Protein AF-A0A381ZY48-F1 (afdb_monomer_lite)

Structure (mmCIF, N/CA/C/O backbone):
data_AF-A0A381ZY48-F1
#
_entry.id   AF-A0A381ZY48-F1
#
loop_
_atom_site.group_PDB
_atom_site.id
_atom_site.type_symbol
_atom_site.label_atom_id
_atom_site.label_alt_id
_atom_site.label_comp_id
_atom_site.label_asym_id
_atom_site.label_entity_id
_atom_site.label_seq_id
_atom_site.pdbx_PDB_ins_code
_atom_site.Cartn_x
_atom_site.Cartn_y
_atom_site.Cartn_z
_atom_site.occupancy
_atom_site.B_iso_or_equiv
_atom_site.auth_seq_id
_atom_site.auth_comp_id
_atom_site.auth_asym_id
_atom_site.auth_atom_id
_atom_site.pdbx_PDB_model_num
ATOM 1 N N . MET A 1 1 ? -6.978 -16.193 -3.793 1.00 49.41 1 MET A N 1
ATOM 2 C CA . MET A 1 1 ? -6.997 -16.446 -2.331 1.00 49.41 1 MET A CA 1
ATOM 3 C C . MET A 1 1 ? -7.251 -17.927 -2.097 1.00 49.41 1 MET A C 1
ATOM 5 O O . MET A 1 1 ? -8.204 -18.441 -2.664 1.00 49.41 1 MET A O 1
ATOM 9 N N . LYS A 1 2 ? -6.428 -18.629 -1.304 1.00 43.72 2 LYS A N 1
ATOM 10 C CA . LYS A 1 2 ? -6.793 -19.984 -0.844 1.00 43.72 2 LYS A CA 1
ATOM 11 C C . LYS A 1 2 ? -7.936 -19.847 0.170 1.00 43.72 2 LYS A C 1
ATOM 13 O O . LYS A 1 2 ? -7.845 -18.979 1.036 1.00 43.72 2 LYS A O 1
ATOM 18 N N . LYS A 1 3 ? -8.985 -20.673 0.069 1.00 58.19 3 LYS A N 1
ATOM 19 C CA . LYS A 1 3 ? -10.202 -20.600 0.913 1.00 58.19 3 LYS A CA 1
ATOM 20 C C . LYS A 1 3 ? -9.891 -20.500 2.417 1.00 58.19 3 LYS A C 1
ATOM 22 O O . LYS A 1 3 ? -10.534 -19.736 3.127 1.00 58.19 3 LYS A O 1
ATOM 27 N N . ASN A 1 4 ? -8.829 -21.169 2.860 1.00 70.62 4 ASN A N 1
ATOM 28 C CA . ASN A 1 4 ? -8.399 -21.209 4.260 1.00 70.62 4 ASN A CA 1
ATOM 29 C C . ASN A 1 4 ? -8.044 -19.824 4.836 1.00 70.62 4 ASN A C 1
ATOM 31 O O . ASN A 1 4 ? -8.240 -19.595 6.022 1.00 70.62 4 ASN A O 1
ATOM 35 N N . HIS A 1 5 ? -7.568 -18.878 4.016 1.00 69.38 5 HIS A N 1
ATOM 36 C CA . HIS A 1 5 ? -7.214 -17.538 4.501 1.00 69.38 5 HIS A CA 1
ATOM 37 C C . HIS A 1 5 ? -8.420 -16.635 4.759 1.00 69.38 5 HIS A C 1
ATOM 39 O O . HIS A 1 5 ? -8.303 -15.705 5.552 1.00 69.38 5 HIS A O 1
ATOM 45 N N . ILE A 1 6 ? -9.541 -16.870 4.071 1.00 75.00 6 ILE A N 1
ATOM 46 C CA . ILE A 1 6 ? -10.778 -16.115 4.305 1.00 75.00 6 ILE A CA 1
ATOM 47 C C . ILE A 1 6 ? -11.440 -16.641 5.574 1.00 75.00 6 ILE A C 1
ATOM 49 O O . ILE A 1 6 ? -11.794 -15.847 6.432 1.00 75.00 6 ILE A O 1
ATOM 53 N N . ALA A 1 7 ? -11.517 -17.968 5.728 1.00 74.12 7 ALA A N 1
ATOM 54 C CA . ALA A 1 7 ? -12.044 -18.593 6.940 1.00 74.12 7 ALA A CA 1
ATOM 55 C C . ALA A 1 7 ? -11.292 -18.125 8.197 1.00 74.12 7 ALA A C 1
ATOM 57 O O . ALA A 1 7 ? -11.928 -17.685 9.144 1.00 74.12 7 ALA A O 1
ATOM 58 N N . ALA A 1 8 ? -9.954 -18.115 8.161 1.00 78.69 8 ALA A N 1
ATOM 59 C CA . ALA A 1 8 ? -9.148 -17.588 9.263 1.00 78.69 8 ALA A CA 1
ATOM 60 C C . ALA A 1 8 ? -9.399 -16.092 9.519 1.00 78.69 8 ALA A C 1
ATOM 62 O O . ALA A 1 8 ? -9.509 -15.671 10.658 1.00 78.69 8 ALA A O 1
ATOM 63 N N . ALA A 1 9 ? -9.535 -15.277 8.467 1.00 79.94 9 ALA A N 1
ATOM 64 C CA . ALA A 1 9 ? -9.786 -13.848 8.640 1.00 79.94 9 ALA A CA 1
ATOM 65 C C . ALA A 1 9 ? -11.169 -13.550 9.246 1.00 79.94 9 ALA A C 1
ATOM 67 O O . ALA A 1 9 ? -11.306 -12.557 9.954 1.00 79.94 9 ALA A O 1
ATOM 68 N N . ILE A 1 10 ? -12.169 -14.388 8.957 1.00 80.31 10 ILE A N 1
ATOM 69 C CA . ILE A 1 10 ? -13.498 -14.322 9.575 1.00 80.31 10 ILE A CA 1
ATOM 70 C C . ILE A 1 10 ? -13.416 -14.736 11.048 1.00 80.31 10 ILE A C 1
ATOM 72 O O . ILE A 1 10 ? -13.978 -14.047 11.889 1.00 80.31 10 ILE A O 1
ATOM 76 N N . ASP A 1 11 ? -12.694 -15.817 11.355 1.00 81.31 11 ASP A N 1
ATOM 77 C CA . ASP A 1 11 ? -12.484 -16.296 12.730 1.00 81.31 11 ASP A CA 1
ATOM 78 C C . ASP A 1 11 ? -11.760 -15.249 13.598 1.00 81.31 11 ASP A C 1
ATOM 80 O O . ASP A 1 11 ? -12.147 -14.988 14.733 1.00 81.31 11 ASP A O 1
ATOM 84 N N . ASP A 1 12 ? -10.772 -14.565 13.014 1.00 83.25 12 ASP A N 1
ATOM 85 C CA . ASP A 1 12 ? -10.000 -13.499 13.661 1.00 83.25 12 ASP A CA 1
ATOM 86 C C . ASP A 1 12 ? -10.724 -12.131 13.706 1.00 83.25 12 ASP A C 1
ATOM 88 O O . ASP A 1 12 ? -10.128 -11.145 14.144 1.00 83.25 12 ASP A O 1
ATOM 92 N N . ASP A 1 13 ? -11.963 -12.031 13.207 1.00 84.69 13 ASP A N 1
ATOM 93 C CA . ASP A 1 13 ? -12.732 -10.777 13.063 1.00 84.69 13 ASP A CA 1
ATOM 94 C C . ASP A 1 13 ? -11.970 -9.666 12.300 1.00 84.69 13 ASP A C 1
ATOM 96 O O . ASP A 1 13 ? -12.068 -8.465 12.557 1.00 84.69 13 ASP A O 1
ATOM 100 N N . THR A 1 14 ? -11.156 -10.078 11.323 1.00 89.69 14 THR A N 1
ATOM 101 C CA . THR A 1 14 ? -10.366 -9.185 10.452 1.00 89.69 14 THR A CA 1
ATOM 102 C C . THR A 1 14 ? -10.968 -9.025 9.059 1.00 89.69 14 THR A C 1
ATOM 104 O O . THR A 1 14 ? -10.402 -8.335 8.205 1.00 89.69 14 THR A O 1
ATOM 107 N N . TYR A 1 15 ? -12.105 -9.670 8.798 1.00 91.31 15 TYR A N 1
ATOM 108 C CA . TYR A 1 15 ? -12.805 -9.640 7.520 1.00 91.31 15 TYR A CA 1
ATOM 109 C C . TYR A 1 15 ? -14.152 -8.929 7.658 1.00 91.31 15 TYR A C 1
ATOM 111 O O . TYR A 1 15 ? -15.123 -9.484 8.161 1.00 91.31 15 TYR A O 1
ATOM 119 N N . LEU A 1 16 ? -14.212 -7.695 7.167 1.00 90.50 16 LEU A N 1
ATOM 120 C CA . LEU A 1 16 ? -15.425 -6.887 7.113 1.00 90.50 16 LEU A CA 1
ATOM 121 C C . LEU A 1 16 ? -16.042 -7.021 5.723 1.00 90.50 16 LEU A C 1
ATOM 123 O O . LEU A 1 16 ? -15.336 -6.916 4.723 1.00 90.50 16 LEU A O 1
ATOM 127 N N . CYS A 1 17 ? -17.352 -7.217 5.632 1.00 90.81 17 CYS A N 1
ATOM 128 C CA . CYS A 1 17 ? -18.037 -7.271 4.344 1.00 90.81 17 CYS A CA 1
ATOM 129 C C . CYS A 1 17 ? -19.422 -6.632 4.402 1.00 90.81 17 CYS A C 1
ATOM 131 O O . CYS A 1 17 ? -20.017 -6.486 5.469 1.00 90.81 17 CYS A O 1
ATOM 133 N N . GLY A 1 18 ? -19.913 -6.249 3.230 1.00 89.75 18 GLY A N 1
ATOM 134 C CA . GLY A 1 18 ? -21.266 -5.763 3.011 1.00 89.75 18 GLY A CA 1
ATOM 135 C C . GLY A 1 18 ? -21.740 -6.140 1.612 1.00 89.75 18 GLY A C 1
ATOM 136 O O . GLY A 1 18 ? -21.172 -7.023 0.966 1.00 89.75 18 GLY A O 1
ATOM 137 N N . HIS A 1 19 ? -22.799 -5.491 1.134 1.00 89.44 19 HIS A N 1
ATOM 138 C CA . HIS A 1 19 ? -23.317 -5.758 -0.205 1.00 89.44 19 HIS A CA 1
ATOM 139 C C . HIS A 1 19 ? -22.280 -5.374 -1.272 1.00 89.44 19 HIS A C 1
ATOM 141 O O . HIS A 1 19 ? -21.954 -4.202 -1.418 1.00 89.44 19 HIS A O 1
ATOM 147 N N . GLU A 1 20 ? -21.759 -6.374 -1.987 1.00 91.50 20 GLU A N 1
ATOM 148 C CA . GLU A 1 20 ? -20.783 -6.224 -3.079 1.00 91.50 20 GLU A CA 1
ATOM 149 C C . GLU A 1 20 ? -19.433 -5.588 -2.704 1.00 91.50 20 GLU A C 1
ATOM 151 O O . GLU A 1 20 ? -18.705 -5.098 -3.572 1.00 91.50 20 GLU A O 1
ATOM 156 N N . TRP A 1 21 ? -19.049 -5.637 -1.426 1.00 93.94 21 TRP A N 1
ATOM 157 C CA . TRP A 1 21 ? -17.721 -5.212 -0.992 1.00 93.94 21 TRP A CA 1
ATOM 158 C C . TRP A 1 21 ? -17.201 -6.020 0.199 1.00 93.94 21 TRP A C 1
ATOM 160 O O . TRP A 1 21 ? -17.959 -6.551 1.014 1.00 93.94 21 TRP A O 1
ATOM 170 N N . ALA A 1 22 ? -15.878 -6.093 0.308 1.00 94.00 22 ALA A N 1
ATOM 171 C CA . ALA A 1 22 ? -15.170 -6.688 1.426 1.00 94.00 22 ALA A CA 1
ATOM 172 C C . ALA A 1 22 ? -13.834 -5.984 1.689 1.00 94.00 22 ALA A C 1
ATOM 174 O O . ALA A 1 22 ? -13.149 -5.524 0.774 1.00 94.00 22 ALA A O 1
ATOM 175 N N . ILE A 1 23 ? -13.447 -5.934 2.958 1.00 94.81 23 ILE A N 1
ATOM 176 C CA . ILE A 1 23 ? -12.206 -5.348 3.447 1.00 94.81 23 ILE A CA 1
ATOM 177 C C . ILE A 1 23 ? -11.571 -6.337 4.418 1.00 94.81 23 ILE A C 1
ATOM 179 O O . ILE A 1 23 ? -12.183 -6.737 5.407 1.00 94.81 23 ILE A O 1
ATOM 183 N N . LYS A 1 24 ? -10.308 -6.685 4.173 1.00 94.88 24 LYS A N 1
ATOM 184 C CA . LYS A 1 24 ? -9.474 -7.346 5.174 1.00 94.88 24 LYS A CA 1
ATOM 185 C C . LYS A 1 24 ? -8.651 -6.289 5.897 1.00 94.88 24 LYS A C 1
ATOM 187 O O . LYS A 1 24 ? -7.810 -5.638 5.278 1.00 94.88 24 LYS A O 1
ATOM 192 N N . SER A 1 25 ? -8.879 -6.127 7.194 1.00 95.06 25 SER A N 1
ATOM 193 C CA . SER A 1 25 ? -8.140 -5.169 8.014 1.00 95.06 25 SER A CA 1
ATOM 194 C C . SER A 1 25 ? -7.941 -5.666 9.437 1.00 95.06 25 SER A C 1
ATOM 196 O O . SER A 1 25 ? -8.724 -6.470 9.932 1.00 95.06 25 SER A O 1
ATOM 198 N N . ARG A 1 26 ? -6.908 -5.168 10.111 1.00 94.38 26 ARG A N 1
ATOM 199 C CA . ARG A 1 26 ? -6.616 -5.492 11.512 1.00 94.38 26 ARG A CA 1
ATOM 200 C C . ARG A 1 26 ? -6.036 -4.289 12.240 1.00 94.38 26 ARG A C 1
ATOM 202 O O . ARG A 1 26 ? -5.342 -3.485 11.627 1.00 94.38 26 ARG A O 1
ATOM 209 N N . ILE A 1 27 ? -6.254 -4.217 13.548 1.00 94.44 27 ILE A N 1
ATOM 210 C CA . ILE A 1 27 ? -5.511 -3.309 14.430 1.00 94.44 27 ILE A CA 1
ATOM 211 C C . ILE A 1 27 ? -4.242 -4.029 14.881 1.00 94.44 27 ILE A C 1
ATOM 213 O O . ILE A 1 27 ? -4.304 -5.156 15.387 1.00 94.44 27 ILE A O 1
ATOM 217 N N . LEU A 1 28 ? -3.077 -3.412 14.684 1.00 92.81 28 LEU A N 1
ATOM 218 C CA . LEU A 1 28 ? -1.820 -4.032 15.081 1.00 92.81 28 LEU A CA 1
ATOM 219 C C . LEU A 1 28 ? -1.627 -3.994 16.596 1.00 92.81 28 LEU A C 1
ATOM 221 O O . LEU A 1 28 ? -1.694 -2.954 17.249 1.00 92.81 28 LEU A O 1
ATOM 225 N N . LYS A 1 29 ? -1.306 -5.165 17.150 1.00 91.38 29 LYS A N 1
ATOM 226 C CA . LYS A 1 29 ? -0.964 -5.339 18.569 1.00 91.38 29 LYS A CA 1
ATOM 227 C C . LYS A 1 29 ? 0.517 -5.074 18.855 1.00 91.38 29 LYS A C 1
ATOM 229 O O . LYS A 1 29 ? 0.887 -4.904 20.016 1.00 91.38 29 LYS A O 1
ATOM 234 N N . VAL A 1 30 ? 1.347 -5.050 17.811 1.00 92.12 30 VAL A N 1
ATOM 235 C CA . VAL A 1 30 ? 2.806 -4.915 17.881 1.00 92.12 30 VAL A CA 1
ATOM 236 C C . VAL A 1 30 ? 3.316 -3.967 16.799 1.00 92.12 30 VAL A C 1
ATOM 238 O O . VAL A 1 30 ? 2.773 -3.921 15.694 1.00 92.12 30 VAL A O 1
ATOM 241 N N . LYS A 1 31 ? 4.387 -3.243 17.124 1.00 93.25 31 LYS A N 1
ATOM 242 C CA . LYS A 1 31 ? 5.097 -2.364 16.195 1.00 93.25 31 LYS A CA 1
ATOM 243 C C . LYS A 1 31 ? 5.716 -3.177 15.055 1.00 93.25 31 LYS A C 1
ATOM 245 O O . LYS A 1 31 ? 6.350 -4.198 15.313 1.00 93.25 31 LYS A O 1
ATOM 250 N N . THR A 1 32 ? 5.538 -2.735 13.811 1.00 91.69 32 THR A N 1
ATOM 251 C CA . THR A 1 32 ? 5.999 -3.456 12.611 1.00 91.69 32 THR A CA 1
ATOM 252 C C . THR A 1 32 ? 6.512 -2.485 11.551 1.00 91.69 32 THR A C 1
ATOM 254 O O . THR A 1 32 ? 5.848 -1.501 11.243 1.00 91.69 32 THR A O 1
ATOM 257 N N . LYS A 1 33 ? 7.670 -2.770 10.949 1.00 92.31 33 LYS A N 1
ATOM 258 C CA . LYS A 1 33 ? 8.207 -1.977 9.833 1.00 92.31 33 LYS A CA 1
ATOM 259 C C . LYS A 1 33 ? 7.557 -2.357 8.502 1.00 92.31 33 LYS A C 1
ATOM 261 O O . LYS A 1 33 ? 7.308 -3.535 8.238 1.00 92.31 33 LYS A O 1
ATOM 266 N N . ILE A 1 34 ? 7.335 -1.366 7.645 1.00 92.12 34 ILE A N 1
ATOM 267 C CA . ILE A 1 34 ? 6.964 -1.548 6.243 1.00 92.12 34 ILE A CA 1
ATOM 268 C C . ILE A 1 34 ? 8.196 -1.251 5.399 1.00 92.12 34 ILE A C 1
ATOM 270 O O . ILE A 1 34 ? 8.621 -0.103 5.298 1.00 92.12 34 ILE A O 1
ATOM 274 N N . ASN A 1 35 ? 8.721 -2.289 4.757 1.00 90.50 35 ASN A N 1
ATOM 275 C CA . ASN A 1 35 ? 9.835 -2.177 3.824 1.00 90.50 35 ASN A CA 1
ATOM 276 C C . ASN A 1 35 ? 9.340 -2.280 2.380 1.00 90.50 35 ASN A C 1
ATOM 278 O O . ASN A 1 35 ? 8.362 -2.988 2.104 1.00 90.50 35 ASN A O 1
ATOM 282 N N . MET A 1 36 ? 10.040 -1.597 1.474 1.00 87.31 36 MET A N 1
ATOM 283 C CA . MET A 1 36 ? 9.765 -1.610 0.037 1.00 87.31 36 MET A CA 1
ATOM 284 C C . MET A 1 36 ? 9.920 -2.999 -0.564 1.00 87.31 36 MET A C 1
ATOM 286 O O . MET A 1 36 ? 9.018 -3.482 -1.240 1.00 87.31 36 MET A O 1
ATOM 290 N N . TYR A 1 37 ? 11.032 -3.662 -0.271 1.00 82.75 37 TYR A N 1
ATOM 291 C CA . TYR A 1 37 ? 11.288 -5.028 -0.698 1.00 82.75 37 TYR A CA 1
ATOM 292 C C . TYR A 1 37 ? 11.292 -5.934 0.522 1.00 82.75 37 TYR A C 1
ATOM 294 O O . TYR A 1 37 ? 11.736 -5.553 1.599 1.00 82.75 37 TYR A O 1
ATOM 302 N N . SER A 1 38 ? 10.845 -7.175 0.355 1.00 71.94 38 SER A N 1
ATOM 303 C CA . SER A 1 38 ? 10.935 -8.151 1.451 1.00 71.94 38 SER A CA 1
ATOM 304 C C . SER A 1 38 ? 12.380 -8.603 1.713 1.00 71.94 38 SER A C 1
ATOM 306 O O . SER A 1 38 ? 12.685 -9.077 2.801 1.00 71.94 38 SER A O 1
ATOM 308 N N . ALA A 1 39 ? 13.260 -8.455 0.719 1.00 67.69 39 ALA A N 1
ATOM 309 C CA . ALA A 1 39 ? 14.656 -8.885 0.761 1.00 67.69 39 ALA A CA 1
ATOM 310 C C . ALA A 1 39 ? 15.629 -7.807 1.263 1.00 67.69 39 ALA A C 1
ATOM 312 O O . ALA A 1 39 ? 16.748 -8.130 1.653 1.00 67.69 39 ALA A O 1
ATOM 313 N N . TYR A 1 40 ? 15.211 -6.538 1.241 1.00 67.75 40 TYR A N 1
ATOM 314 C CA . TYR A 1 40 ? 16.064 -5.386 1.525 1.00 67.75 40 TYR A CA 1
ATOM 315 C C . TYR A 1 40 ? 15.412 -4.482 2.565 1.00 67.75 40 TYR A C 1
ATOM 317 O O . TYR A 1 40 ? 14.194 -4.301 2.576 1.00 67.75 40 TYR A O 1
ATOM 325 N N . ASP A 1 41 ? 16.227 -3.891 3.433 1.00 74.00 41 ASP A N 1
ATOM 326 C CA . ASP A 1 41 ? 15.765 -2.990 4.491 1.00 74.00 41 ASP A CA 1
ATOM 327 C C . ASP A 1 41 ? 15.722 -1.544 3.977 1.00 74.00 41 ASP A C 1
ATOM 329 O O . ASP A 1 41 ? 16.452 -0.685 4.458 1.00 74.00 41 ASP A O 1
ATOM 333 N N . ILE A 1 42 ? 14.904 -1.292 2.946 1.00 83.44 42 ILE A N 1
ATOM 334 C CA . ILE A 1 42 ? 14.546 0.071 2.519 1.00 83.44 42 ILE A CA 1
ATOM 335 C C . ILE A 1 42 ? 13.216 0.411 3.201 1.00 83.44 42 ILE A C 1
ATOM 337 O O . ILE A 1 42 ? 12.164 -0.067 2.747 1.00 83.44 42 ILE A O 1
ATOM 341 N N . PRO A 1 43 ? 13.236 1.151 4.325 1.00 87.94 43 PRO A N 1
ATOM 342 C CA . PRO A 1 43 ? 12.045 1.394 5.115 1.00 87.94 43 PRO A CA 1
ATOM 343 C C . PRO A 1 43 ? 11.192 2.499 4.486 1.00 87.94 43 PRO A C 1
ATOM 345 O O . PRO A 1 43 ? 11.688 3.550 4.095 1.00 87.94 43 PRO A O 1
ATOM 348 N N . ILE A 1 44 ? 9.884 2.263 4.425 1.00 90.88 44 ILE A N 1
ATOM 349 C CA . ILE A 1 44 ? 8.888 3.247 3.976 1.00 90.88 44 ILE A CA 1
ATOM 350 C C . ILE A 1 44 ? 8.294 3.961 5.183 1.00 90.88 44 ILE A C 1
ATOM 352 O O . ILE A 1 44 ? 8.141 5.180 5.189 1.00 90.88 44 ILE A O 1
ATOM 356 N N . ALA A 1 45 ? 7.906 3.175 6.185 1.00 93.19 45 ALA A N 1
ATOM 357 C CA . ALA A 1 45 ? 7.239 3.643 7.385 1.00 93.19 45 ALA A CA 1
ATOM 358 C C . ALA A 1 45 ? 7.287 2.566 8.466 1.00 93.19 45 ALA A C 1
ATOM 360 O O . ALA A 1 45 ? 7.425 1.373 8.175 1.00 93.19 45 ALA A O 1
ATOM 361 N N . THR A 1 46 ? 7.063 2.976 9.707 1.00 94.19 46 THR A N 1
ATOM 362 C CA . THR A 1 46 ? 6.802 2.053 10.805 1.00 94.19 46 THR A CA 1
ATOM 363 C C . THR A 1 46 ? 5.357 2.172 11.273 1.00 94.19 46 THR A C 1
ATOM 365 O O . THR A 1 46 ? 4.874 3.265 11.565 1.00 94.19 46 THR A O 1
ATOM 368 N N . VAL A 1 47 ? 4.670 1.032 11.343 1.00 93.69 47 VAL A N 1
ATOM 369 C CA . VAL A 1 47 ? 3.336 0.899 11.929 1.00 93.69 47 VAL A CA 1
ATOM 370 C C . VAL A 1 47 ? 3.492 0.709 13.431 1.00 93.69 47 VAL A C 1
ATOM 372 O O . VAL A 1 47 ? 4.222 -0.177 13.883 1.00 93.69 47 VAL A O 1
ATOM 375 N N . GLU A 1 48 ? 2.813 1.541 14.203 1.00 94.44 48 GLU A N 1
ATOM 376 C CA . GLU A 1 48 ? 2.826 1.541 15.656 1.00 94.44 48 GLU A CA 1
ATOM 377 C C . GLU A 1 48 ? 1.680 0.683 16.205 1.00 94.44 48 GLU A C 1
ATOM 379 O O . GLU A 1 48 ? 0.737 0.295 15.508 1.00 94.44 48 GLU A O 1
ATOM 384 N N . LYS A 1 49 ? 1.772 0.337 17.490 1.00 93.81 49 LYS A N 1
ATOM 385 C CA . LYS A 1 49 ? 0.705 -0.400 18.170 1.00 93.81 49 LYS A CA 1
ATOM 386 C C . LYS A 1 49 ? -0.558 0.466 18.237 1.00 93.81 49 LYS A C 1
ATOM 388 O O . LYS A 1 49 ? -0.510 1.572 18.761 1.00 93.81 49 LYS A O 1
ATOM 393 N N . GLY A 1 50 ? -1.688 -0.092 17.809 1.00 92.38 50 GLY A N 1
ATOM 394 C CA . GLY A 1 50 ? -2.977 0.605 17.762 1.00 92.38 50 GLY A CA 1
ATOM 395 C C . GLY A 1 50 ? -3.342 1.144 16.380 1.00 92.38 50 GLY A C 1
ATOM 396 O O . GLY A 1 50 ? -4.513 1.432 16.157 1.00 92.38 50 GLY A O 1
ATOM 397 N N . ASP A 1 51 ? -2.394 1.192 15.442 1.00 94.50 51 ASP A N 1
ATOM 398 C CA . ASP A 1 51 ? -2.694 1.550 14.057 1.00 94.50 51 ASP A CA 1
ATOM 399 C C . ASP A 1 51 ? -3.526 0.451 13.385 1.00 94.50 51 ASP A C 1
ATOM 401 O O . ASP A 1 51 ? -3.298 -0.754 13.587 1.00 94.50 51 ASP A O 1
ATOM 405 N N . ARG A 1 52 ? -4.449 0.857 12.513 1.00 96.00 52 ARG A N 1
ATOM 406 C CA . ARG A 1 52 ? -5.138 -0.062 11.609 1.00 96.00 52 ARG A CA 1
ATOM 407 C C . ARG A 1 52 ? -4.300 -0.295 10.360 1.00 96.00 52 ARG A C 1
ATOM 409 O O . ARG A 1 52 ? -3.749 0.624 9.769 1.00 96.00 52 ARG A O 1
ATOM 416 N N . VAL A 1 53 ? -4.269 -1.541 9.907 1.00 96.94 53 VAL A N 1
ATOM 417 C CA . VAL A 1 53 ? -3.734 -1.934 8.606 1.00 96.94 53 VAL A CA 1
ATOM 418 C C . VAL A 1 53 ? -4.854 -2.559 7.793 1.00 96.94 53 VAL A C 1
ATOM 420 O O . VAL A 1 53 ? -5.408 -3.587 8.183 1.00 96.94 53 VAL A O 1
ATOM 423 N N . VAL A 1 54 ? -5.182 -1.943 6.662 1.00 97.19 54 VAL A N 1
ATOM 424 C CA . VAL A 1 54 ? -6.063 -2.495 5.634 1.00 97.19 54 VAL A CA 1
ATOM 425 C C . VAL A 1 54 ? -5.193 -3.209 4.609 1.00 97.19 54 VAL A C 1
ATOM 427 O O . VAL A 1 54 ? -4.511 -2.568 3.815 1.00 97.19 54 VAL A O 1
ATOM 430 N N . ASP A 1 55 ? -5.188 -4.542 4.641 1.00 93.50 55 ASP A N 1
ATOM 431 C CA . ASP A 1 55 ? -4.317 -5.336 3.769 1.00 93.50 55 ASP A CA 1
ATOM 432 C C . ASP A 1 55 ? -4.880 -5.488 2.358 1.00 93.50 55 ASP A C 1
ATOM 434 O O . ASP A 1 55 ? -4.119 -5.650 1.405 1.00 93.50 55 ASP A O 1
ATOM 438 N N . ARG A 1 56 ? -6.211 -5.595 2.243 1.00 91.62 56 ARG A N 1
ATOM 439 C CA . ARG A 1 56 ? -6.901 -5.885 0.983 1.00 91.62 56 ARG A CA 1
ATOM 440 C C . ARG A 1 56 ? -8.296 -5.290 0.976 1.00 91.62 56 ARG A C 1
ATOM 442 O O . ARG A 1 56 ? -9.010 -5.363 1.976 1.00 91.62 56 ARG A O 1
ATOM 449 N N . ILE A 1 57 ? -8.697 -4.826 -0.196 1.00 94.50 57 ILE A N 1
ATOM 450 C CA . ILE A 1 57 ? -10.053 -4.391 -0.508 1.00 94.50 57 ILE A CA 1
ATOM 451 C C . ILE A 1 57 ? -10.562 -5.170 -1.723 1.00 94.50 57 ILE A C 1
ATOM 453 O O . ILE A 1 57 ? -9.778 -5.591 -2.574 1.00 94.50 57 ILE A O 1
ATOM 457 N N . ALA A 1 58 ? -11.866 -5.403 -1.782 1.00 92.75 58 ALA A N 1
ATOM 458 C CA . ALA A 1 58 ? -12.547 -5.986 -2.929 1.00 92.75 58 ALA A CA 1
ATOM 459 C C . ALA A 1 58 ? -13.927 -5.346 -3.042 1.00 92.75 58 ALA A C 1
ATOM 461 O O . ALA A 1 58 ? -14.638 -5.257 -2.046 1.00 92.75 58 ALA A O 1
ATOM 462 N N . PHE A 1 59 ? -14.306 -4.895 -4.231 1.00 93.31 59 PHE A N 1
ATOM 463 C CA . PHE A 1 59 ? -15.539 -4.146 -4.440 1.00 93.31 59 PHE A CA 1
ATOM 464 C C . PHE A 1 59 ? -16.025 -4.284 -5.876 1.00 93.31 59 PHE A C 1
ATOM 466 O O . PHE A 1 59 ? -15.222 -4.469 -6.789 1.00 93.31 59 PHE A O 1
ATOM 473 N N . ASN A 1 60 ? -17.338 -4.166 -6.058 1.00 91.31 60 ASN A N 1
ATOM 474 C CA . ASN A 1 60 ? -17.938 -3.928 -7.368 1.00 91.31 60 ASN A CA 1
ATOM 475 C C . ASN A 1 60 ? -18.046 -2.422 -7.663 1.00 91.31 60 ASN A C 1
ATOM 477 O O . ASN A 1 60 ? -17.717 -1.977 -8.757 1.00 91.31 60 ASN A O 1
ATOM 481 N N . GLN A 1 61 ? -18.456 -1.639 -6.658 1.00 89.94 61 GLN A N 1
ATOM 482 C CA . GLN A 1 61 ? -18.598 -0.182 -6.723 1.00 89.94 61 GLN A CA 1
ATOM 483 C C . GLN A 1 61 ? -17.759 0.493 -5.619 1.00 89.94 61 GLN A C 1
ATOM 485 O O . GLN A 1 61 ? -17.708 -0.022 -4.496 1.00 89.94 61 GLN A O 1
ATOM 490 N N . PRO A 1 62 ? -17.058 1.602 -5.913 1.00 92.62 62 PRO A N 1
ATOM 491 C CA . PRO A 1 62 ? -16.071 2.188 -5.004 1.00 92.62 62 PRO A CA 1
ATOM 492 C C . PRO A 1 62 ? -16.676 2.888 -3.774 1.00 92.62 62 PRO A C 1
ATOM 494 O O . PRO A 1 62 ? -16.026 2.943 -2.729 1.00 92.62 62 PRO A O 1
ATOM 497 N N . GLU A 1 63 ? -17.901 3.409 -3.857 1.00 94.19 63 GLU A N 1
ATOM 498 C CA . GLU A 1 63 ? -18.500 4.327 -2.876 1.00 94.19 63 GLU A CA 1
ATOM 499 C C . GLU A 1 63 ? -18.589 3.709 -1.479 1.00 94.19 63 GLU A C 1
ATOM 501 O O . GLU A 1 63 ? -18.197 4.328 -0.490 1.00 94.19 63 GLU A O 1
ATOM 506 N N . ALA A 1 64 ? -19.052 2.460 -1.391 1.00 93.19 64 ALA A N 1
ATOM 507 C CA . ALA A 1 64 ? -19.226 1.782 -0.111 1.00 93.19 64 ALA A CA 1
ATOM 508 C C . ALA A 1 64 ? -17.888 1.561 0.615 1.00 93.19 64 ALA A C 1
ATOM 510 O O . ALA A 1 64 ? -17.814 1.686 1.840 1.00 93.19 64 ALA A O 1
ATOM 511 N N . ILE A 1 65 ? -16.818 1.272 -0.135 1.00 94.94 65 ILE A N 1
ATOM 512 C CA . ILE A 1 65 ? -15.476 1.148 0.440 1.00 94.94 65 ILE A CA 1
ATOM 513 C C . ILE A 1 65 ? -14.947 2.508 0.861 1.00 94.94 65 ILE A C 1
ATOM 515 O O . ILE A 1 65 ? -14.412 2.611 1.961 1.00 94.94 65 ILE A O 1
ATOM 519 N N . VAL A 1 66 ? -15.120 3.540 0.036 1.00 96.19 66 VAL A N 1
ATOM 520 C CA . VAL A 1 66 ? -14.669 4.896 0.365 1.00 96.19 66 VAL A CA 1
ATOM 521 C C . VAL A 1 66 ? -15.280 5.362 1.687 1.00 96.19 66 VAL A C 1
ATOM 523 O O . VAL A 1 66 ? -14.554 5.761 2.597 1.00 96.19 66 VAL A O 1
ATOM 526 N N . GLU A 1 67 ? -16.595 5.222 1.854 1.00 95.00 67 GLU A N 1
ATOM 527 C CA . GLU A 1 67 ? -17.270 5.595 3.101 1.00 95.00 67 GLU A CA 1
ATOM 528 C C . GLU A 1 67 ? -16.791 4.755 4.292 1.00 95.00 67 GLU A C 1
ATOM 530 O O . GLU A 1 67 ? -16.536 5.281 5.382 1.00 95.00 67 GLU A O 1
ATOM 535 N N . LYS A 1 68 ? -16.559 3.452 4.089 1.00 95.19 68 LYS A N 1
ATOM 536 C CA . LYS A 1 68 ? -16.032 2.598 5.155 1.00 95.19 68 LYS A CA 1
ATOM 537 C C . LYS A 1 68 ? -14.604 2.980 5.555 1.00 95.19 68 LYS A C 1
ATOM 539 O O . LYS A 1 68 ? -14.312 3.033 6.749 1.00 95.19 68 LYS A O 1
ATOM 544 N N . LEU A 1 69 ? -13.728 3.279 4.599 1.00 96.00 69 LEU A N 1
ATOM 545 C CA . LEU A 1 69 ? -12.345 3.703 4.842 1.00 96.00 69 LEU A CA 1
ATOM 546 C C . LEU A 1 69 ? -12.270 5.081 5.517 1.00 96.00 69 LEU A C 1
ATOM 548 O O . LEU A 1 69 ? -11.379 5.308 6.344 1.00 96.00 69 LEU A O 1
ATOM 552 N N . LYS A 1 70 ? -13.204 5.989 5.206 1.00 95.25 70 LYS A N 1
ATOM 553 C CA . LYS A 1 70 ? -13.348 7.279 5.898 1.00 95.25 70 LYS A CA 1
ATOM 554 C C . LYS A 1 70 ? -13.742 7.105 7.361 1.00 95.25 70 LYS A C 1
ATOM 556 O O . LYS A 1 70 ? -13.191 7.811 8.196 1.00 95.25 70 LYS A O 1
ATOM 561 N N . SER A 1 71 ? -14.603 6.132 7.669 1.00 93.81 71 SER A N 1
ATOM 562 C CA . SER A 1 71 ? -15.123 5.898 9.027 1.00 93.81 71 SER A CA 1
ATOM 563 C C . SER A 1 71 ? -14.090 5.448 10.070 1.00 93.81 71 SER A C 1
ATOM 565 O O . SER A 1 71 ? -14.402 5.440 11.258 1.00 93.81 71 SER A O 1
ATOM 567 N N . TYR A 1 72 ? -12.888 5.030 9.656 1.00 94.00 72 TYR A N 1
ATOM 568 C CA . TYR A 1 72 ? -11.826 4.680 10.601 1.00 94.00 72 TYR A CA 1
ATOM 569 C C . TYR A 1 72 ? -11.282 5.939 11.265 1.00 94.00 72 TYR A C 1
ATOM 571 O O . TYR A 1 72 ? -10.852 6.864 10.570 1.00 94.00 72 TYR A O 1
ATOM 579 N N . ASN A 1 73 ? -11.302 5.951 12.595 1.00 91.88 73 ASN A N 1
ATOM 580 C CA . ASN A 1 73 ? -10.932 7.111 13.399 1.00 91.88 73 ASN A CA 1
ATOM 581 C C . ASN A 1 73 ? -9.472 7.056 13.839 1.00 91.88 73 ASN A C 1
ATOM 583 O O . ASN A 1 73 ? -8.911 8.087 14.179 1.00 91.88 73 ASN A O 1
ATOM 587 N N . GLU A 1 74 ? -8.876 5.870 13.850 1.00 92.62 74 GLU A N 1
ATOM 588 C CA . GLU A 1 74 ? -7.482 5.604 14.172 1.00 92.62 74 GLU A CA 1
ATOM 589 C C . GLU A 1 74 ? -6.537 5.855 12.985 1.00 92.62 74 GLU A C 1
ATOM 591 O O . GLU A 1 74 ? -6.945 5.826 11.819 1.00 92.62 74 GLU A O 1
ATOM 596 N N . ASP A 1 75 ? -5.249 6.037 13.291 1.00 94.69 75 ASP A N 1
ATOM 597 C CA . ASP A 1 75 ? -4.175 6.059 12.297 1.00 94.69 75 ASP A CA 1
ATOM 598 C C . ASP A 1 75 ? -4.261 4.783 11.447 1.00 94.69 75 ASP A C 1
ATOM 600 O O . ASP A 1 75 ? -4.224 3.663 11.968 1.00 94.69 75 ASP A O 1
ATOM 604 N N . THR A 1 76 ? -4.416 4.944 10.133 1.00 96.25 76 THR A N 1
ATOM 605 C CA . THR A 1 76 ? -4.721 3.820 9.246 1.00 96.25 76 THR A CA 1
ATOM 606 C C . THR A 1 76 ? -3.762 3.760 8.070 1.00 96.25 76 THR A C 1
ATOM 608 O O . THR A 1 76 ? -3.644 4.702 7.290 1.00 96.25 76 THR A O 1
ATOM 611 N N . PHE A 1 77 ? -3.133 2.602 7.895 1.00 97.56 77 PHE A N 1
ATOM 612 C CA . PHE A 1 77 ? -2.410 2.229 6.689 1.00 97.56 77 PHE A CA 1
ATOM 613 C C . PHE A 1 77 ? -3.326 1.478 5.730 1.00 97.56 77 PHE A C 1
ATOM 615 O O . PHE A 1 77 ? -4.082 0.592 6.136 1.00 97.56 77 PHE A O 1
ATOM 622 N N . LEU A 1 78 ? -3.204 1.787 4.446 1.00 97.81 78 LEU A N 1
ATOM 623 C CA . LEU A 1 78 ? -3.952 1.165 3.367 1.00 97.81 78 LEU A CA 1
ATOM 624 C C . LEU A 1 78 ? -2.985 0.607 2.323 1.00 97.81 78 LEU A C 1
ATOM 626 O O . LEU A 1 78 ? -2.138 1.329 1.798 1.00 97.81 78 LEU A O 1
ATOM 630 N N . PHE A 1 79 ? -3.141 -0.682 2.028 1.00 96.25 79 PHE A N 1
ATOM 631 C CA . PHE A 1 79 ? -2.446 -1.370 0.950 1.00 96.25 79 PHE A CA 1
ATOM 632 C C . PHE A 1 79 ? -3.412 -1.606 -0.208 1.00 96.25 79 PHE A C 1
ATOM 634 O O . PHE A 1 79 ? -4.467 -2.221 -0.036 1.00 96.25 79 PHE A O 1
ATOM 641 N N . ILE A 1 80 ? -3.037 -1.128 -1.390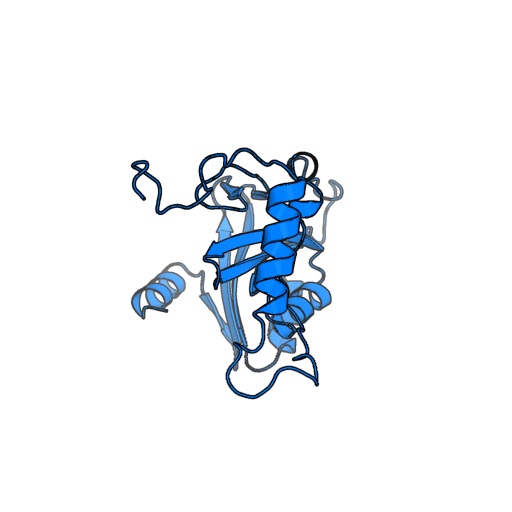 1.00 94.81 80 ILE A N 1
ATOM 642 C CA . ILE A 1 80 ? -3.815 -1.284 -2.623 1.00 94.81 80 ILE A CA 1
ATOM 643 C C . ILE A 1 80 ? -2.940 -1.751 -3.780 1.00 94.81 80 ILE A C 1
ATOM 645 O O . ILE A 1 80 ? -1.719 -1.642 -3.697 1.00 94.81 80 ILE A O 1
ATOM 649 N N . ASN A 1 81 ? -3.540 -2.240 -4.869 1.00 92.25 81 ASN A N 1
ATOM 650 C CA . ASN A 1 81 ? -2.783 -2.464 -6.095 1.00 92.25 81 ASN A CA 1
ATOM 651 C C . ASN A 1 81 ? -2.419 -1.107 -6.713 1.00 92.25 81 ASN A C 1
ATOM 653 O O . ASN A 1 81 ? -3.288 -0.386 -7.204 1.00 92.25 81 ASN A O 1
ATOM 657 N N . GLU A 1 82 ? -1.130 -0.764 -6.699 1.00 90.56 82 GLU A N 1
ATOM 658 C CA . GLU A 1 82 ? -0.663 0.538 -7.175 1.00 90.56 82 GLU A CA 1
ATOM 659 C C . GLU A 1 82 ? -0.914 0.720 -8.671 1.00 90.56 82 GLU A C 1
ATOM 661 O O . GLU A 1 82 ? -1.098 1.842 -9.127 1.00 90.56 82 GLU A O 1
ATOM 666 N N . GLU A 1 83 ? -0.954 -0.354 -9.456 1.00 86.88 83 GLU A N 1
ATOM 667 C CA . GLU A 1 83 ? -1.159 -0.270 -10.902 1.00 86.88 83 GLU A CA 1
ATOM 668 C C . GLU A 1 83 ? -2.639 -0.078 -11.269 1.00 86.88 83 GLU A C 1
ATOM 670 O O . GLU A 1 83 ? -2.954 0.398 -12.363 1.00 86.88 83 GLU A O 1
ATOM 675 N N . HIS A 1 84 ? -3.564 -0.356 -10.344 1.00 89.56 84 HIS A N 1
ATOM 676 C CA . HIS A 1 84 ? -4.998 -0.267 -10.595 1.00 89.56 84 HIS A CA 1
ATOM 677 C C . HIS A 1 84 ? -5.537 1.153 -10.355 1.00 89.56 84 HIS A C 1
ATOM 679 O O . HIS A 1 84 ? -5.533 1.672 -9.240 1.00 89.56 84 HIS A O 1
ATOM 685 N N . ASN A 1 85 ? -6.037 1.796 -11.417 1.00 90.62 85 ASN A N 1
ATOM 686 C CA . ASN A 1 85 ? -6.490 3.194 -11.367 1.00 90.62 85 ASN A CA 1
ATOM 687 C C . ASN A 1 85 ? -7.601 3.428 -10.333 1.00 90.62 85 ASN A C 1
ATOM 689 O O . ASN A 1 85 ? -7.570 4.432 -9.624 1.00 90.62 85 ASN A O 1
ATOM 693 N N . ILE A 1 86 ? -8.568 2.509 -10.252 1.00 93.00 86 ILE A N 1
ATOM 694 C CA . ILE A 1 86 ? -9.722 2.653 -9.355 1.00 93.00 86 ILE A CA 1
ATOM 695 C C . ILE A 1 86 ? -9.286 2.494 -7.896 1.00 93.00 86 ILE A C 1
ATOM 697 O O . ILE A 1 86 ? -9.773 3.215 -7.033 1.00 93.00 86 ILE A O 1
ATOM 701 N N . ASP A 1 87 ? -8.312 1.628 -7.615 1.00 94.00 87 ASP A N 1
ATOM 702 C CA . ASP A 1 87 ? -7.801 1.468 -6.255 1.00 94.00 87 ASP A CA 1
ATOM 703 C C . ASP A 1 87 ? -7.111 2.751 -5.775 1.00 94.00 87 ASP A C 1
ATOM 705 O O . ASP A 1 87 ? -7.354 3.209 -4.657 1.00 94.00 87 ASP A O 1
ATOM 709 N N . ARG A 1 88 ? -6.294 3.377 -6.638 1.00 94.12 88 ARG A N 1
ATOM 710 C CA . ARG A 1 88 ? -5.655 4.667 -6.327 1.00 94.12 88 ARG A CA 1
ATOM 711 C C . ARG A 1 88 ? -6.686 5.771 -6.102 1.00 94.12 88 ARG A C 1
ATOM 713 O O . ARG A 1 88 ? -6.521 6.574 -5.190 1.00 94.12 88 ARG A O 1
ATOM 720 N N . MET A 1 89 ? -7.754 5.782 -6.899 1.00 95.25 89 MET A N 1
ATOM 721 C CA . MET A 1 89 ? -8.878 6.706 -6.727 1.00 95.25 89 MET A CA 1
ATOM 722 C C . MET A 1 89 ? -9.579 6.499 -5.378 1.00 95.25 89 MET A C 1
ATOM 724 O O . MET A 1 89 ? -9.885 7.472 -4.700 1.00 95.25 89 MET A O 1
ATOM 728 N N . ILE A 1 90 ? -9.786 5.250 -4.947 1.00 96.44 90 ILE A N 1
ATOM 729 C CA . ILE A 1 90 ? -10.367 4.949 -3.631 1.00 96.44 90 ILE A CA 1
ATOM 730 C C . ILE A 1 90 ? -9.483 5.481 -2.505 1.00 96.44 90 ILE A C 1
ATOM 732 O O . ILE A 1 90 ? -10.010 6.076 -1.565 1.00 96.44 90 ILE A O 1
ATOM 736 N N . ALA A 1 91 ? -8.164 5.281 -2.580 1.00 96.50 91 ALA A N 1
ATOM 737 C CA . ALA A 1 91 ? -7.245 5.791 -1.564 1.00 96.50 91 ALA A CA 1
ATOM 738 C C . ALA A 1 91 ? -7.326 7.324 -1.446 1.00 96.50 91 ALA A C 1
ATOM 740 O O . ALA A 1 91 ? -7.467 7.843 -0.337 1.00 96.50 91 ALA A O 1
ATOM 741 N N . ASP A 1 92 ? -7.325 8.022 -2.584 1.00 96.19 92 ASP A N 1
ATOM 742 C CA . ASP A 1 92 ? -7.449 9.481 -2.665 1.00 96.19 92 ASP A CA 1
ATOM 743 C C . ASP A 1 92 ? -8.792 9.981 -2.105 1.00 96.19 92 ASP A C 1
ATOM 745 O O . ASP A 1 92 ? -8.830 10.766 -1.158 1.00 96.19 92 ASP A O 1
ATOM 749 N N . TRP A 1 93 ? -9.915 9.441 -2.590 1.00 96.56 93 TRP A N 1
ATOM 750 C CA . TRP A 1 93 ? -11.260 9.833 -2.147 1.00 96.56 93 TRP A CA 1
ATOM 751 C C . TRP A 1 93 ? -11.547 9.499 -0.681 1.00 96.56 93 TRP A C 1
ATOM 753 O O . TRP A 1 93 ? -12.445 10.086 -0.072 1.00 96.56 93 TRP A O 1
ATOM 763 N N . SER A 1 94 ? -10.793 8.563 -0.105 1.00 96.19 94 SER A N 1
ATOM 764 C CA . SER A 1 94 ? -10.876 8.201 1.312 1.00 96.19 94 SER A CA 1
ATOM 765 C C . SER A 1 94 ? -9.964 9.047 2.211 1.00 96.19 94 SER A C 1
ATOM 767 O O . SER A 1 94 ? -9.962 8.837 3.424 1.00 96.19 94 SER A O 1
ATOM 769 N N . GLY A 1 95 ? -9.197 9.986 1.640 1.00 94.94 95 GLY A N 1
ATOM 770 C CA . GLY A 1 95 ? -8.331 10.917 2.366 1.00 94.94 95 GLY A CA 1
ATOM 771 C C . GLY A 1 95 ? -6.953 10.365 2.741 1.00 94.94 95 GLY A C 1
ATOM 772 O O . GLY A 1 95 ? -6.340 10.866 3.680 1.00 94.94 95 GLY A O 1
ATOM 773 N N . TYR A 1 96 ? -6.461 9.326 2.061 1.00 96.06 96 TYR A N 1
ATOM 774 C CA . TYR A 1 96 ? -5.154 8.745 2.368 1.00 96.06 96 TYR A CA 1
ATOM 775 C C . TYR A 1 96 ? -4.041 9.393 1.533 1.00 96.06 96 TYR A C 1
ATOM 777 O O . TYR A 1 96 ? -4.126 9.465 0.308 1.00 96.06 96 TYR A O 1
ATOM 785 N N . LYS A 1 97 ? -2.934 9.768 2.181 1.00 94.06 97 LYS A N 1
ATOM 786 C CA . LYS A 1 97 ? -1.699 10.224 1.526 1.00 94.06 97 LYS A CA 1
ATOM 787 C C . LYS A 1 97 ? -0.797 9.043 1.174 1.00 94.06 97 LYS A C 1
ATOM 789 O O . LYS A 1 97 ? -0.605 8.129 1.976 1.00 94.06 97 LYS A O 1
ATOM 794 N N . LYS A 1 98 ? -0.212 9.055 -0.025 1.00 93.44 98 LYS A N 1
ATOM 795 C CA . LYS A 1 98 ? 0.743 8.022 -0.448 1.00 93.44 98 LYS A CA 1
ATOM 796 C C . LYS A 1 98 ? 2.061 8.177 0.311 1.00 93.44 98 LYS A C 1
ATOM 798 O O . LYS A 1 98 ? 2.644 9.257 0.311 1.00 93.44 98 LYS A O 1
ATOM 803 N N . LEU A 1 99 ? 2.549 7.090 0.906 1.00 91.88 99 LEU A N 1
ATOM 804 C CA . LEU A 1 99 ? 3.849 7.053 1.578 1.00 91.88 99 LEU A CA 1
ATOM 805 C C . LEU A 1 99 ? 4.952 6.429 0.722 1.00 91.88 99 LEU A C 1
ATOM 807 O O . LEU A 1 99 ? 6.106 6.834 0.827 1.00 91.88 99 LEU A O 1
ATOM 811 N N . GLY A 1 100 ? 4.611 5.444 -0.106 1.00 90.62 100 GLY A N 1
ATOM 812 C CA . GLY A 1 100 ? 5.580 4.728 -0.928 1.00 90.62 100 GLY A CA 1
ATOM 813 C C . GLY A 1 100 ? 4.955 3.552 -1.662 1.00 90.62 100 GLY A C 1
ATOM 814 O O . GLY A 1 100 ? 3.730 3.431 -1.743 1.00 90.62 100 GLY A O 1
ATOM 815 N N . ILE A 1 101 ? 5.808 2.683 -2.196 1.00 90.31 101 ILE A N 1
ATOM 816 C CA . ILE A 1 101 ? 5.402 1.439 -2.847 1.00 90.31 101 ILE A CA 1
ATOM 817 C C . ILE A 1 101 ? 6.121 0.254 -2.231 1.00 90.31 101 ILE A C 1
ATOM 819 O O . ILE A 1 101 ? 7.302 0.328 -1.914 1.00 90.31 101 ILE A O 1
ATOM 823 N N . LYS A 1 102 ? 5.404 -0.852 -2.093 1.00 89.88 102 LYS A N 1
ATOM 824 C CA . LYS A 1 102 ? 5.933 -2.139 -1.680 1.00 89.88 102 LYS A CA 1
ATOM 825 C C . LYS A 1 102 ? 5.912 -3.092 -2.866 1.00 89.88 102 LYS A C 1
ATOM 827 O O . LYS A 1 102 ? 4.862 -3.351 -3.445 1.00 89.88 102 LYS A O 1
ATOM 832 N N . ILE A 1 103 ? 7.073 -3.622 -3.217 1.00 86.75 103 ILE A N 1
ATOM 833 C CA . ILE A 1 103 ? 7.271 -4.522 -4.347 1.00 86.75 103 ILE A CA 1
ATOM 834 C C . ILE A 1 103 ? 7.450 -5.930 -3.783 1.00 86.75 103 ILE A C 1
ATOM 836 O O . ILE A 1 103 ? 8.506 -6.284 -3.251 1.00 86.75 103 ILE A O 1
ATOM 840 N N . ASN A 1 104 ? 6.395 -6.742 -3.877 1.00 81.81 104 ASN A N 1
ATOM 841 C CA . ASN A 1 104 ? 6.461 -8.150 -3.484 1.00 81.81 104 ASN A CA 1
ATOM 842 C C . ASN A 1 104 ? 7.017 -8.995 -4.636 1.00 81.81 104 ASN A C 1
ATOM 844 O O . ASN A 1 104 ? 7.894 -9.835 -4.436 1.00 81.81 104 ASN A O 1
ATOM 848 N N . THR A 1 105 ? 6.510 -8.756 -5.847 1.00 78.50 105 THR A N 1
ATOM 849 C CA . THR A 1 105 ? 6.987 -9.350 -7.104 1.00 78.50 105 THR A CA 1
ATOM 850 C C . THR A 1 105 ? 6.822 -8.337 -8.238 1.00 78.50 105 THR A C 1
ATOM 852 O O . THR A 1 105 ? 6.108 -7.351 -8.073 1.00 78.50 105 THR A O 1
ATOM 855 N N . PHE A 1 106 ? 7.410 -8.593 -9.411 1.00 71.94 106 PHE A N 1
ATOM 856 C CA . PHE A 1 106 ? 7.219 -7.732 -10.589 1.00 71.94 106 PHE A CA 1
ATOM 857 C C . PHE A 1 106 ? 5.753 -7.582 -11.030 1.00 71.94 106 PHE A C 1
ATOM 859 O O . PHE A 1 106 ? 5.435 -6.604 -11.691 1.00 71.94 106 PHE A O 1
ATOM 866 N N . GLY A 1 107 ? 4.873 -8.525 -10.674 1.00 75.31 107 GLY A N 1
ATOM 867 C CA . GLY A 1 107 ? 3.432 -8.445 -10.949 1.00 75.31 107 GLY A CA 1
ATOM 868 C C . GLY A 1 107 ? 2.571 -8.126 -9.723 1.00 75.31 107 GLY A C 1
ATOM 869 O O . GLY A 1 107 ? 1.353 -8.238 -9.803 1.00 75.31 107 GLY A O 1
ATOM 870 N N . ASP A 1 108 ? 3.183 -7.804 -8.578 1.00 83.31 108 ASP A N 1
ATOM 871 C CA . ASP A 1 108 ? 2.485 -7.456 -7.334 1.00 83.31 108 ASP A CA 1
ATOM 872 C C . ASP A 1 108 ? 3.168 -6.245 -6.693 1.00 83.31 108 ASP A C 1
ATOM 874 O O . ASP A 1 108 ? 4.016 -6.373 -5.798 1.00 83.31 108 ASP A O 1
ATOM 878 N N . ILE A 1 109 ? 2.815 -5.072 -7.223 1.00 88.56 109 ILE A N 1
ATOM 879 C CA . ILE A 1 109 ? 3.250 -3.766 -6.736 1.00 88.56 109 ILE A CA 1
ATOM 880 C C . ILE A 1 109 ? 2.106 -3.161 -5.930 1.00 88.56 109 ILE A C 1
ATOM 882 O O . ILE A 1 109 ? 1.035 -2.844 -6.451 1.00 88.56 109 ILE A O 1
ATOM 886 N N . GLN A 1 110 ? 2.347 -2.991 -4.638 1.00 92.31 110 GLN A N 1
ATOM 887 C CA . GLN A 1 110 ? 1.367 -2.466 -3.706 1.00 92.31 110 GLN A CA 1
ATOM 888 C C . GLN A 1 110 ? 1.675 -1.016 -3.360 1.00 92.31 110 GLN A C 1
ATOM 890 O O . GLN A 1 110 ? 2.798 -0.672 -2.996 1.00 92.31 110 GLN A O 1
ATOM 895 N N . GLY A 1 111 ? 0.664 -0.164 -3.427 1.00 93.19 111 GLY A N 1
ATOM 896 C CA . GLY A 1 111 ? 0.742 1.193 -2.921 1.00 93.19 111 GLY A CA 1
ATOM 897 C C . GLY A 1 111 ? 0.595 1.182 -1.409 1.00 93.19 111 GLY A C 1
ATOM 898 O O . GLY A 1 111 ? -0.304 0.518 -0.891 1.00 93.19 111 GLY A O 1
ATOM 899 N N . VAL A 1 112 ? 1.467 1.904 -0.705 1.00 95.12 112 VAL A N 1
ATOM 900 C CA . VAL A 1 112 ? 1.379 2.088 0.748 1.00 95.12 112 VAL A CA 1
ATOM 901 C C . VAL A 1 112 ? 0.873 3.494 1.017 1.00 95.12 112 VAL A C 1
ATOM 903 O O . VAL A 1 112 ? 1.552 4.479 0.722 1.00 95.12 112 VAL A O 1
ATOM 906 N N . TYR A 1 113 ? -0.322 3.575 1.583 1.00 96.38 113 TYR A N 1
ATOM 907 C CA . TYR A 1 113 ? -1.039 4.811 1.855 1.00 96.38 113 TYR A CA 1
ATOM 908 C C . TYR A 1 113 ? -1.314 4.950 3.349 1.00 96.38 113 TYR A C 1
ATOM 910 O O . TYR A 1 113 ? -1.414 3.949 4.057 1.00 96.38 113 TYR A O 1
ATOM 918 N N . PHE A 1 114 ? -1.448 6.181 3.829 1.00 96.44 114 PHE A N 1
ATOM 919 C CA . PHE A 1 114 ? -1.680 6.471 5.237 1.00 96.44 114 PHE A CA 1
ATOM 920 C C . PHE A 1 114 ? -2.705 7.584 5.428 1.00 96.44 114 PHE A C 1
ATOM 922 O O . PHE A 1 114 ? -2.717 8.554 4.677 1.00 96.44 114 PHE A O 1
ATOM 929 N N . LYS A 1 115 ? -3.542 7.446 6.451 1.00 94.69 115 LYS A N 1
ATOM 930 C CA . LYS A 1 115 ? -4.488 8.462 6.904 1.00 94.69 115 LYS A CA 1
ATOM 931 C C . LYS A 1 115 ? -4.288 8.672 8.399 1.00 94.69 115 LYS A C 1
ATOM 933 O O . LYS A 1 115 ? -4.328 7.707 9.165 1.00 94.69 115 LYS A O 1
ATOM 938 N N . ASP A 1 116 ? -4.074 9.923 8.786 1.00 91.81 116 ASP A N 1
ATOM 939 C CA . ASP A 1 116 ? -4.012 10.335 10.185 1.00 91.81 116 ASP A CA 1
ATOM 940 C C . ASP A 1 116 ? -5.376 10.128 10.869 1.00 91.81 116 ASP A C 1
ATOM 942 O O . ASP A 1 116 ? -6.434 10.199 10.231 1.00 91.81 116 ASP A O 1
ATOM 946 N N . ARG A 1 117 ? -5.363 9.870 12.179 1.00 86.69 117 ARG A N 1
ATOM 947 C CA . ARG A 1 117 ? -6.584 9.858 12.994 1.00 86.69 117 ARG A CA 1
ATOM 948 C C . ARG A 1 117 ? -7.351 11.184 12.900 1.00 86.69 117 ARG A C 1
ATOM 950 O O . ARG A 1 117 ? -6.750 12.250 12.792 1.00 86.69 117 ARG A O 1
ATOM 957 N N . VAL A 1 118 ? -8.675 11.127 13.047 1.00 76.25 118 VAL A N 1
ATOM 958 C CA . VAL A 1 118 ? -9.557 12.308 12.923 1.00 76.25 118 VAL A CA 1
ATOM 959 C C . VAL A 1 118 ? -9.405 13.287 14.106 1.00 76.25 118 VAL A C 1
ATOM 961 O O . VAL A 1 118 ? -9.497 14.494 13.911 1.00 76.25 118 VAL A O 1
ATOM 964 N N . ASP A 1 119 ? -9.072 12.794 15.307 1.00 64.62 119 ASP A N 1
ATOM 965 C CA . ASP A 1 119 ? -9.069 13.578 16.563 1.00 64.62 119 ASP A CA 1
ATOM 966 C C . ASP A 1 119 ? -7.659 13.882 17.126 1.00 64.62 119 ASP A C 1
ATOM 968 O O . ASP A 1 119 ? -7.413 13.847 18.335 1.00 64.62 119 ASP A O 1
ATOM 972 N N . GLY A 1 120 ? -6.670 14.132 16.268 1.00 56.53 120 GLY A N 1
ATOM 973 C CA . GLY A 1 120 ? -5.270 14.268 16.685 1.00 56.53 120 GLY A CA 1
ATOM 974 C C . GLY A 1 120 ? -4.940 15.530 17.497 1.00 56.53 120 GLY A C 1
ATOM 975 O O . GLY A 1 120 ? -4.416 16.491 16.947 1.00 56.53 120 GLY A O 1
ATOM 976 N N . ALA A 1 121 ? -5.081 15.489 18.828 1.00 54.25 121 ALA A N 1
ATOM 977 C CA . ALA A 1 121 ? -4.499 16.473 19.762 1.00 54.25 121 ALA A CA 1
ATOM 978 C C . ALA A 1 121 ? -2.947 16.530 19.746 1.00 54.25 121 ALA A C 1
ATOM 980 O O . ALA A 1 121 ? -2.349 17.326 20.465 1.00 54.25 121 ALA A O 1
ATOM 981 N N . PHE A 1 122 ? -2.293 15.677 18.946 1.00 59.75 122 PHE A N 1
ATOM 982 C CA . PHE A 1 122 ? -0.843 15.451 18.932 1.00 59.75 122 PHE A CA 1
ATOM 983 C C . PHE A 1 122 ? -0.169 15.730 17.574 1.00 59.75 122 PHE A C 1
ATOM 985 O O . PHE A 1 122 ? 0.981 15.347 17.383 1.00 59.75 122 PHE A O 1
ATOM 992 N N . GLY A 1 123 ? -0.843 16.444 16.664 1.00 67.88 123 GLY A N 1
ATOM 993 C CA . GLY A 1 123 ? -0.283 16.824 15.361 1.00 67.88 123 GLY A CA 1
ATOM 994 C C . GLY A 1 123 ? -0.287 15.693 14.326 1.00 67.88 123 GLY A C 1
ATOM 995 O O . GLY A 1 123 ? -0.740 14.582 14.600 1.00 67.88 123 GLY A O 1
ATOM 996 N N . GLU A 1 124 ? 0.181 16.007 13.117 1.00 81.88 124 GLU A N 1
ATOM 997 C CA . GLU A 1 124 ? 0.307 15.045 12.017 1.00 81.88 124 GLU A CA 1
ATOM 998 C C . GLU A 1 124 ? 1.419 14.028 12.290 1.00 81.88 124 GLU A C 1
ATOM 1000 O O . GLU A 1 124 ? 2.473 14.363 12.840 1.00 81.88 124 GLU A O 1
ATOM 1005 N N . ARG A 1 125 ? 1.219 12.779 11.861 1.00 88.50 125 ARG A N 1
ATOM 1006 C CA . ARG A 1 125 ? 2.251 11.753 11.973 1.00 88.50 125 ARG A CA 1
ATOM 1007 C C . ARG A 1 125 ? 3.398 12.002 11.003 1.00 88.50 125 ARG A C 1
ATOM 1009 O O . ARG A 1 125 ? 3.202 12.119 9.790 1.00 88.50 125 ARG A O 1
ATOM 1016 N N . GLU A 1 126 ? 4.612 11.978 11.543 1.00 89.62 126 GLU A N 1
ATOM 1017 C CA . GLU A 1 126 ? 5.844 12.034 10.764 1.00 89.62 126 GLU A CA 1
ATOM 1018 C C . GLU A 1 126 ? 6.367 10.639 10.396 1.00 89.62 126 GLU A C 1
ATOM 1020 O O . GLU A 1 126 ? 6.266 9.685 11.170 1.00 89.62 126 GLU A O 1
ATOM 1025 N N . PHE A 1 127 ? 6.990 10.551 9.219 1.00 91.62 1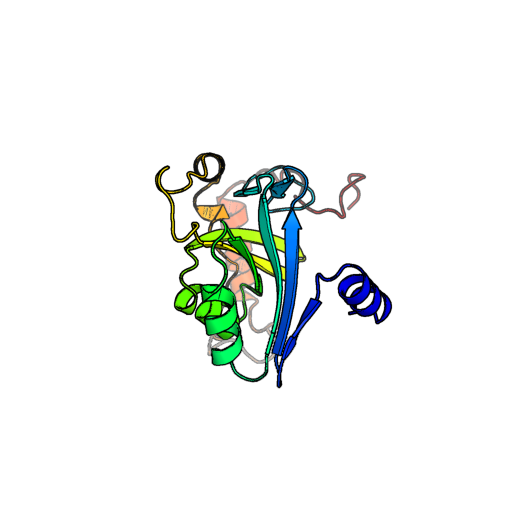27 PHE A N 1
ATOM 1026 C CA . PHE A 1 127 ? 7.636 9.346 8.694 1.00 91.62 127 PHE A CA 1
ATOM 1027 C C . PHE A 1 127 ? 9.104 9.649 8.362 1.00 91.62 127 PHE A C 1
ATOM 1029 O O . PHE A 1 127 ? 9.430 9.934 7.204 1.00 91.62 127 PHE A O 1
ATOM 1036 N N . PRO A 1 128 ? 10.011 9.661 9.359 1.00 89.31 128 PRO A N 1
ATOM 1037 C CA . PRO A 1 128 ? 11.426 9.959 9.132 1.00 89.31 128 PRO A CA 1
ATOM 1038 C C . PRO A 1 128 ? 12.087 8.996 8.135 1.00 89.31 128 PRO A C 1
ATOM 1040 O O . PRO A 1 128 ? 13.028 9.390 7.448 1.00 89.31 128 PRO A O 1
ATOM 1043 N N . GLU A 1 129 ? 11.567 7.774 7.997 1.00 87.88 129 GLU A N 1
ATOM 1044 C CA . GLU A 1 129 ? 12.031 6.766 7.042 1.00 87.88 129 GLU A CA 1
ATOM 1045 C C . GLU A 1 129 ? 11.974 7.266 5.589 1.00 87.88 129 GLU A C 1
ATOM 1047 O O . GLU A 1 129 ? 12.856 6.955 4.792 1.00 87.88 129 GLU A O 1
ATOM 1052 N N . GLN A 1 130 ? 11.032 8.156 5.253 1.00 84.50 130 GLN A N 1
ATOM 1053 C CA . GLN A 1 130 ? 10.932 8.740 3.910 1.00 84.50 130 GLN A CA 1
ATOM 1054 C C . GLN A 1 130 ? 12.120 9.625 3.513 1.00 84.50 130 GLN A C 1
ATOM 1056 O O . GLN A 1 130 ? 12.292 9.915 2.322 1.00 84.50 130 GLN A O 1
ATOM 1061 N N . LYS A 1 131 ? 12.917 10.082 4.489 1.00 84.31 131 LYS A N 1
ATOM 1062 C CA . LYS A 1 131 ? 14.164 10.828 4.253 1.00 84.31 131 LYS A CA 1
ATOM 1063 C C . LYS A 1 131 ? 15.321 9.905 3.867 1.00 84.31 131 LYS A C 1
ATOM 1065 O O . LYS A 1 131 ? 16.307 10.385 3.324 1.00 84.31 131 LYS A O 1
ATOM 1070 N N . MET A 1 132 ? 15.205 8.609 4.156 1.00 81.06 132 MET A N 1
ATOM 1071 C CA . MET A 1 132 ? 16.212 7.599 3.817 1.00 81.06 132 MET A CA 1
ATOM 1072 C C . MET A 1 132 ? 16.022 7.053 2.397 1.00 81.06 132 MET A C 1
ATOM 1074 O O . MET A 1 132 ? 16.944 6.453 1.858 1.00 81.06 132 MET A O 1
ATOM 1078 N N . MET A 1 133 ? 14.844 7.267 1.803 1.00 78.44 133 MET A N 1
ATOM 1079 C CA . MET A 1 133 ? 14.521 6.821 0.450 1.00 78.44 133 MET A CA 1
ATOM 1080 C C . MET A 1 133 ? 15.071 7.774 -0.612 1.00 78.44 133 MET A C 1
ATOM 1082 O O . MET A 1 133 ? 14.890 8.995 -0.518 1.00 78.44 133 MET A O 1
ATOM 1086 N N . LEU A 1 134 ? 15.639 7.207 -1.673 1.00 79.56 134 LEU A N 1
ATOM 1087 C CA . LEU A 1 134 ? 16.024 7.952 -2.867 1.00 79.56 134 LEU A CA 1
ATOM 1088 C C . LEU A 1 134 ? 14.775 8.456 -3.620 1.00 79.56 134 LEU A C 1
ATOM 1090 O O . LEU A 1 134 ? 13.711 7.829 -3.554 1.00 79.56 134 LEU A O 1
ATOM 1094 N N . PRO A 1 135 ? 14.854 9.585 -4.352 1.00 77.44 135 PRO A N 1
ATOM 1095 C CA . PRO A 1 135 ? 13.745 10.066 -5.180 1.00 77.44 135 PRO A CA 1
ATOM 1096 C C . PRO A 1 135 ? 13.216 9.012 -6.165 1.00 77.44 135 PRO A C 1
ATOM 1098 O O . PRO A 1 135 ? 12.007 8.917 -6.371 1.00 77.44 135 PRO A O 1
ATOM 1101 N N . GLU A 1 136 ? 14.103 8.195 -6.730 1.00 78.38 136 GLU A N 1
ATOM 1102 C CA . GLU A 1 136 ? 13.794 7.151 -7.709 1.00 78.38 136 GLU A CA 1
ATOM 1103 C C . GLU A 1 136 ? 12.988 6.002 -7.095 1.00 78.38 136 GLU A C 1
ATOM 1105 O O . GLU A 1 136 ? 12.096 5.458 -7.741 1.00 78.38 136 GLU A O 1
ATOM 1110 N N . GLU A 1 137 ? 13.229 5.674 -5.825 1.00 73.94 137 GLU A N 1
ATOM 1111 C CA . GLU A 1 137 ? 12.506 4.623 -5.094 1.00 73.94 137 GLU A CA 1
ATOM 1112 C C . GLU A 1 137 ? 11.037 5.004 -4.846 1.00 73.94 137 GLU A C 1
ATOM 1114 O O . GLU A 1 137 ? 10.176 4.153 -4.629 1.00 73.94 137 GLU A O 1
ATOM 1119 N N . LYS A 1 138 ? 10.708 6.297 -4.922 1.00 71.38 138 LYS A N 1
ATOM 1120 C CA . LYS A 1 138 ? 9.327 6.789 -4.800 1.00 71.38 138 LYS A CA 1
ATOM 1121 C C . LYS A 1 138 ? 8.534 6.628 -6.101 1.00 71.38 138 LYS A C 1
ATOM 1123 O O . LYS A 1 138 ? 7.311 6.805 -6.099 1.00 71.38 138 LYS A O 1
ATOM 1128 N N . LEU A 1 139 ? 9.205 6.309 -7.210 1.00 73.81 139 LEU A N 1
ATOM 1129 C CA . LEU A 1 139 ? 8.587 6.128 -8.518 1.00 73.81 139 LEU A CA 1
ATOM 1130 C C . LEU A 1 139 ? 8.013 4.717 -8.664 1.00 73.81 139 LEU A C 1
ATOM 1132 O O . LEU A 1 139 ? 8.551 3.743 -8.156 1.00 73.81 139 LEU A O 1
ATOM 1136 N N . VAL A 1 140 ? 6.908 4.611 -9.401 1.00 67.62 140 VAL A N 1
ATOM 1137 C CA . VAL A 1 140 ? 6.271 3.330 -9.738 1.00 67.62 140 VAL A CA 1
ATOM 1138 C C . VAL A 1 140 ? 6.643 2.950 -11.161 1.00 67.62 140 VAL A C 1
ATOM 1140 O O . VAL A 1 140 ? 6.698 3.824 -12.032 1.00 67.62 140 VAL A O 1
ATOM 1143 N N . LEU A 1 141 ? 6.821 1.651 -11.412 1.00 70.00 141 LEU A N 1
ATOM 1144 C CA . LEU A 1 141 ? 6.853 1.128 -12.772 1.00 70.00 141 LEU A CA 1
ATOM 1145 C C . LEU A 1 141 ? 5.572 1.544 -13.502 1.00 70.00 141 LEU A C 1
ATOM 1147 O O . LEU A 1 141 ? 4.459 1.395 -13.003 1.00 70.00 141 LEU A O 1
ATOM 1151 N N . ARG A 1 142 ? 5.738 2.113 -14.692 1.00 66.06 142 ARG A N 1
ATOM 1152 C CA . ARG A 1 142 ? 4.629 2.451 -15.580 1.00 66.06 142 ARG A CA 1
ATOM 1153 C C . ARG A 1 142 ? 4.757 1.601 -16.821 1.00 66.06 142 ARG A C 1
ATOM 1155 O O . ARG A 1 142 ? 5.864 1.386 -17.314 1.00 66.06 142 ARG A O 1
ATOM 1162 N N . LYS A 1 143 ? 3.617 1.166 -17.357 1.00 67.19 143 LYS A N 1
ATOM 1163 C CA . LYS A 1 143 ? 3.591 0.530 -18.669 1.00 67.19 143 LYS A CA 1
ATOM 1164 C C . LYS A 1 143 ? 4.249 1.472 -19.672 1.00 67.19 143 LYS A C 1
ATOM 1166 O O . LYS A 1 143 ? 3.804 2.605 -19.857 1.00 67.19 143 LYS A O 1
ATOM 1171 N N . ALA A 1 144 ? 5.314 0.999 -20.300 1.00 68.31 144 ALA A N 1
ATOM 1172 C CA . ALA A 1 144 ? 5.986 1.770 -21.318 1.00 68.31 144 ALA A CA 1
ATOM 1173 C C . ALA A 1 144 ? 5.121 1.798 -22.586 1.00 68.31 144 ALA A C 1
ATOM 1175 O O . ALA A 1 144 ? 4.764 0.756 -23.141 1.00 68.31 144 ALA A O 1
ATOM 1176 N N . ASN A 1 145 ? 4.749 3.001 -23.022 1.00 66.50 145 ASN A N 1
ATOM 1177 C CA . ASN A 1 145 ? 3.986 3.211 -24.247 1.00 66.50 145 ASN A CA 1
ATOM 1178 C C . ASN A 1 145 ? 4.958 3.357 -25.416 1.00 66.50 145 ASN A C 1
ATOM 1180 O O . ASN A 1 145 ? 5.258 4.461 -25.864 1.00 66.50 145 ASN A O 1
ATOM 1184 N N . PHE A 1 146 ? 5.482 2.226 -25.881 1.00 67.62 146 PHE A N 1
ATOM 1185 C CA . PHE A 1 146 ? 6.295 2.198 -27.086 1.00 67.62 146 PHE A CA 1
ATOM 1186 C C . PHE A 1 146 ? 5.394 2.066 -28.306 1.00 67.62 146 PHE A C 1
ATOM 1188 O O . PHE A 1 146 ? 4.621 1.114 -28.428 1.00 67.62 146 PHE A O 1
ATOM 1195 N N . HIS A 1 147 ? 5.515 3.017 -29.224 1.00 64.00 147 HIS A N 1
ATOM 1196 C CA . HIS A 1 147 ? 4.925 2.885 -30.544 1.00 64.00 147 HIS A CA 1
ATOM 1197 C C . HIS A 1 147 ? 5.915 2.135 -31.440 1.00 64.00 147 HIS A C 1
ATOM 1199 O O . HIS A 1 147 ? 7.096 2.496 -31.456 1.00 64.00 147 HIS A O 1
ATOM 1205 N N . PRO A 1 148 ? 5.481 1.087 -32.163 1.00 61.81 148 PRO A N 1
ATOM 1206 C CA . PRO A 1 148 ? 6.328 0.476 -33.174 1.00 61.81 148 PRO A CA 1
ATOM 1207 C C . PRO A 1 148 ? 6.713 1.549 -34.193 1.00 61.81 148 PRO A C 1
ATOM 1209 O O . PRO A 1 148 ? 5.874 2.344 -34.623 1.00 61.81 148 PRO A O 1
ATOM 1212 N N . VAL A 1 149 ? 7.995 1.601 -34.543 1.00 62.38 149 VAL A N 1
ATOM 1213 C CA . VAL A 1 149 ? 8.480 2.556 -35.540 1.00 62.38 149 VAL A CA 1
ATOM 1214 C C . VAL A 1 149 ? 7.920 2.145 -36.911 1.00 62.38 149 VAL A C 1
ATOM 1216 O O . VAL A 1 149 ? 7.997 0.959 -37.236 1.00 62.38 149 VAL A O 1
ATOM 1219 N N . PRO A 1 150 ? 7.377 3.073 -37.725 1.00 57.34 150 PRO A N 1
ATOM 1220 C CA . PRO A 1 150 ? 6.689 2.740 -38.982 1.00 57.34 150 PRO A CA 1
ATOM 1221 C C . PRO A 1 150 ? 7.534 2.002 -40.032 1.00 57.34 150 PRO A C 1
ATOM 1223 O O . PRO A 1 150 ? 6.982 1.455 -40.979 1.00 57.34 150 PRO A O 1
ATOM 1226 N N . TRP A 1 151 ? 8.859 2.024 -39.893 1.00 57.78 151 TRP A N 1
ATOM 1227 C CA . TRP A 1 151 ? 9.823 1.636 -40.929 1.00 57.78 151 TRP A CA 1
ATOM 1228 C C . TRP A 1 151 ? 10.437 0.245 -40.731 1.00 57.78 151 TRP A C 1
ATOM 1230 O O . TRP A 1 151 ? 11.302 -0.138 -41.509 1.00 57.78 151 TRP A O 1
ATOM 1240 N N . VAL A 1 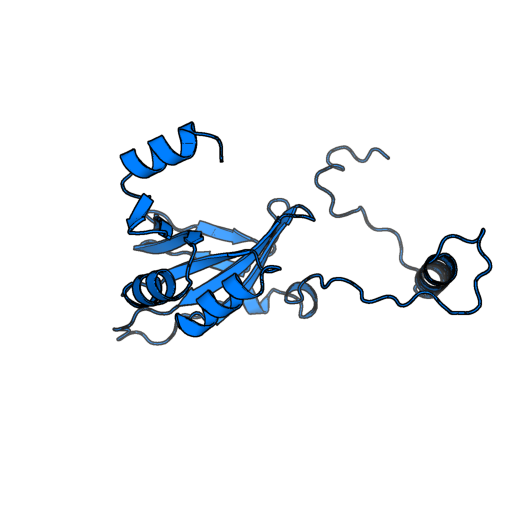152 ? 10.043 -0.485 -39.683 1.00 56.91 152 VAL A N 1
ATOM 1241 C CA . VAL A 1 152 ? 10.597 -1.812 -39.392 1.00 56.91 152 VAL A CA 1
ATOM 1242 C C . VAL A 1 152 ? 9.774 -2.857 -40.148 1.00 56.91 152 VAL A C 1
ATOM 1244 O O . VAL A 1 152 ? 8.621 -3.130 -39.811 1.00 56.91 152 VAL A O 1
ATOM 1247 N N . ASP A 1 153 ? 10.364 -3.381 -41.214 1.00 55.12 153 ASP A N 1
ATOM 1248 C CA . ASP A 1 153 ? 9.868 -4.465 -42.050 1.00 55.12 153 ASP A CA 1
ATOM 1249 C C . ASP A 1 153 ? 9.659 -5.760 -41.245 1.00 55.12 153 ASP A C 1
ATOM 1251 O O . ASP A 1 153 ? 10.313 -6.019 -40.235 1.00 55.12 153 ASP A O 1
ATOM 1255 N N . GLY A 1 154 ? 8.663 -6.545 -41.669 1.00 54.22 154 GLY A N 1
ATOM 1256 C CA . GLY A 1 154 ? 7.919 -7.527 -40.865 1.00 54.22 154 GLY A CA 1
ATOM 1257 C C . GLY A 1 154 ? 8.678 -8.713 -40.253 1.00 54.22 154 GLY A C 1
ATOM 1258 O O . GLY A 1 154 ? 8.023 -9.600 -39.710 1.00 54.22 154 GLY A O 1
ATOM 1259 N N . GLU A 1 155 ? 10.009 -8.734 -40.296 1.00 54.62 155 GLU A N 1
ATOM 1260 C CA . GLU A 1 155 ? 10.854 -9.785 -39.710 1.00 54.62 155 GLU A CA 1
ATOM 1261 C C . GLU A 1 155 ? 11.739 -9.303 -38.549 1.00 54.62 155 GLU A C 1
ATOM 1263 O O . GLU A 1 155 ? 12.200 -10.117 -37.747 1.00 54.62 155 GLU A O 1
ATOM 1268 N N . SER A 1 156 ? 11.928 -7.993 -38.377 1.00 52.75 156 SER A N 1
ATOM 1269 C CA . SER A 1 156 ? 12.653 -7.456 -37.224 1.00 52.75 156 SER A CA 1
ATOM 1270 C C . SER A 1 156 ? 11.733 -7.402 -36.000 1.00 52.75 156 SER A C 1
ATOM 1272 O O . SER A 1 156 ? 10.618 -6.875 -36.059 1.00 52.75 156 SER A O 1
ATOM 1274 N N . LEU A 1 157 ? 12.185 -7.949 -34.861 1.00 54.81 157 LEU A N 1
ATOM 1275 C CA . LEU A 1 157 ? 11.474 -7.847 -33.579 1.00 54.81 157 LEU A CA 1
ATOM 1276 C C . LEU A 1 157 ? 11.034 -6.392 -33.381 1.00 54.81 157 LEU A C 1
ATOM 1278 O O . LEU A 1 157 ? 11.871 -5.492 -33.429 1.00 54.81 157 LEU A O 1
ATOM 1282 N N . ARG A 1 158 ? 9.731 -6.167 -33.146 1.00 61.91 158 ARG A N 1
ATOM 1283 C CA . ARG A 1 158 ? 9.057 -4.846 -33.097 1.00 61.91 158 ARG A CA 1
ATOM 1284 C C . ARG A 1 158 ? 9.748 -3.769 -32.232 1.00 61.91 158 ARG A C 1
ATOM 1286 O O . ARG A 1 158 ? 9.385 -2.599 -32.323 1.00 61.91 158 ARG A O 1
ATOM 1293 N N . PHE A 1 159 ? 10.737 -4.148 -31.422 1.00 67.62 159 PHE A N 1
ATOM 1294 C CA . PHE A 1 159 ? 11.492 -3.293 -30.509 1.00 67.62 159 PHE A CA 1
ATOM 1295 C C . PHE A 1 159 ? 13.027 -3.465 -30.579 1.00 67.62 159 PHE A C 1
ATOM 1297 O O . PHE A 1 159 ? 13.710 -3.040 -29.656 1.00 67.62 159 PHE A O 1
ATOM 1304 N N . GLY A 1 160 ? 13.601 -4.058 -31.636 1.00 72.88 160 GLY A N 1
ATOM 1305 C CA . GLY A 1 160 ? 15.057 -4.291 -31.730 1.00 72.88 160 GLY A CA 1
ATOM 1306 C C . GLY A 1 160 ? 15.901 -3.016 -31.596 1.00 72.88 160 GLY A C 1
ATOM 1307 O O . GLY A 1 160 ? 16.891 -2.997 -30.870 1.00 72.88 160 GLY A O 1
ATOM 1308 N N . TRP A 1 161 ? 15.431 -1.913 -32.184 1.00 75.12 161 TRP A N 1
ATOM 1309 C CA . TRP A 1 161 ? 16.041 -0.583 -32.051 1.00 75.12 161 TRP A CA 1
ATOM 1310 C C . TRP A 1 161 ? 16.182 -0.127 -30.589 1.00 75.12 161 TRP A C 1
ATOM 1312 O O . TRP A 1 161 ? 17.127 0.572 -30.238 1.00 75.12 161 TRP A O 1
ATOM 1322 N N . MET A 1 162 ? 15.243 -0.523 -29.727 1.00 75.94 162 MET A N 1
ATOM 1323 C CA . MET A 1 162 ? 15.243 -0.157 -28.315 1.00 75.94 162 MET A CA 1
ATOM 1324 C C . MET A 1 162 ? 16.270 -0.979 -27.541 1.00 75.94 162 MET A C 1
ATOM 1326 O O . MET A 1 162 ? 16.938 -0.436 -26.667 1.00 75.94 162 MET A O 1
ATOM 1330 N N . CYS A 1 163 ? 16.416 -2.267 -27.863 1.00 79.00 163 CYS A N 1
ATOM 1331 C CA . CYS A 1 163 ? 17.450 -3.111 -27.269 1.00 79.00 163 CYS A CA 1
ATOM 1332 C C . CYS A 1 163 ? 18.850 -2.562 -27.570 1.00 79.00 163 CYS A C 1
ATOM 1334 O O . CYS A 1 163 ? 19.652 -2.453 -26.646 1.00 79.00 163 CYS A O 1
ATOM 1336 N N . GLU A 1 164 ? 19.111 -2.147 -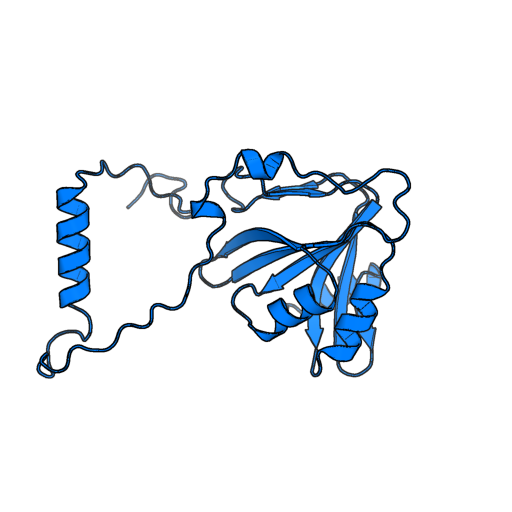28.814 1.00 81.62 164 GLU A N 1
ATOM 1337 C CA . GLU A 1 164 ? 20.393 -1.529 -29.180 1.00 81.62 164 GLU A CA 1
ATOM 1338 C C . GLU A 1 164 ? 20.599 -0.181 -28.485 1.00 81.62 164 GLU A C 1
ATOM 1340 O O . GLU A 1 164 ? 21.638 0.036 -27.872 1.00 81.62 164 GLU A O 1
ATOM 1345 N N . ALA A 1 165 ? 19.584 0.690 -28.457 1.00 82.56 165 ALA A N 1
ATOM 1346 C CA . ALA A 1 165 ? 19.690 1.969 -27.754 1.00 82.56 165 ALA A CA 1
ATOM 1347 C C . ALA A 1 165 ? 19.955 1.798 -26.244 1.00 82.56 165 ALA A C 1
ATOM 1349 O O . ALA A 1 165 ? 20.725 2.558 -25.659 1.00 82.56 165 ALA A O 1
ATOM 1350 N N . ILE A 1 166 ? 19.328 0.809 -25.595 1.00 83.81 166 ILE A N 1
ATOM 1351 C CA . ILE A 1 166 ? 19.589 0.494 -24.183 1.00 83.81 1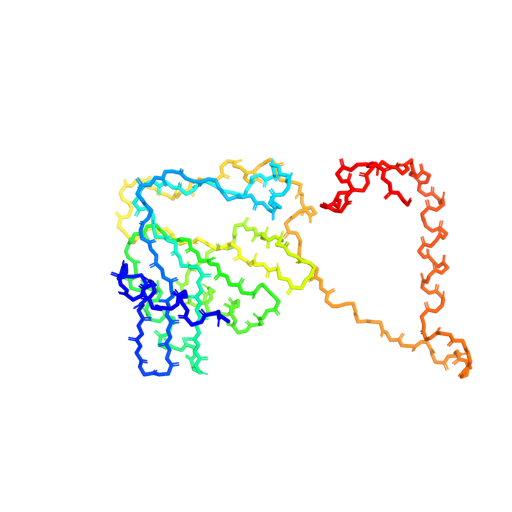66 ILE A CA 1
ATOM 1352 C C . ILE A 1 166 ? 21.017 -0.030 -24.016 1.00 83.81 166 ILE A C 1
ATOM 1354 O O . ILE A 1 166 ? 21.714 0.416 -23.108 1.00 83.81 166 ILE A O 1
ATOM 1358 N N . LYS A 1 167 ? 21.462 -0.939 -24.889 1.00 83.56 167 LYS A N 1
ATOM 1359 C CA . LYS A 1 167 ? 22.817 -1.496 -24.865 1.00 83.56 167 LYS A CA 1
ATOM 1360 C C . LYS A 1 167 ? 23.879 -0.403 -24.999 1.00 83.56 167 LYS A C 1
ATOM 1362 O O . LYS A 1 167 ? 24.735 -0.309 -24.128 1.00 83.56 167 LYS A O 1
ATOM 1367 N N . GLU A 1 168 ? 23.779 0.461 -26.009 1.00 87.25 168 GLU A N 1
ATOM 1368 C CA . GLU A 1 168 ? 24.716 1.576 -26.209 1.00 87.25 168 GLU A CA 1
ATOM 1369 C C . GLU A 1 168 ? 24.779 2.484 -24.976 1.00 87.25 168 GLU A C 1
ATOM 1371 O O . GLU A 1 168 ? 25.851 2.910 -24.551 1.00 87.25 168 GLU A O 1
ATOM 1376 N N . ARG A 1 169 ? 23.628 2.770 -24.353 1.00 85.50 169 ARG A N 1
ATOM 1377 C CA . ARG A 1 169 ? 23.589 3.574 -23.126 1.00 85.50 169 ARG A CA 1
ATOM 1378 C C . ARG A 1 169 ? 24.262 2.874 -21.955 1.00 85.50 169 ARG A C 1
ATOM 1380 O O . ARG A 1 169 ? 24.992 3.539 -21.230 1.00 85.50 169 ARG A O 1
ATOM 1387 N N . LEU A 1 170 ? 24.044 1.574 -21.777 1.00 82.25 170 LEU A N 1
ATOM 1388 C CA . LEU A 1 170 ? 24.708 0.797 -20.729 1.00 82.25 170 LEU A CA 1
ATOM 1389 C C . LEU A 1 170 ? 26.229 0.768 -20.924 1.00 82.25 170 LEU A C 1
ATOM 1391 O O . LEU A 1 170 ? 26.954 0.929 -19.948 1.00 82.25 170 LEU A O 1
ATOM 1395 N N . GLU A 1 171 ? 26.699 0.634 -22.167 1.00 84.06 171 GLU A N 1
ATOM 1396 C CA . GLU A 1 171 ? 28.126 0.690 -22.515 1.00 84.06 171 GLU A CA 1
ATOM 1397 C C . GLU A 1 171 ? 28.730 2.075 -22.226 1.00 84.06 171 GLU A C 1
ATOM 1399 O O . GLU A 1 171 ? 29.802 2.165 -21.637 1.00 84.06 171 GLU A O 1
ATOM 1404 N N . ILE A 1 172 ? 28.029 3.164 -22.569 1.00 88.88 172 ILE A N 1
ATOM 1405 C CA . ILE A 1 172 ? 28.479 4.544 -22.292 1.00 88.88 172 ILE A CA 1
ATOM 1406 C C . ILE A 1 172 ? 28.561 4.830 -20.791 1.00 88.88 172 ILE A C 1
ATOM 1408 O O . ILE A 1 172 ? 29.431 5.580 -20.349 1.00 88.88 172 ILE A O 1
ATOM 1412 N N . MET A 1 173 ? 27.617 4.300 -20.014 1.00 83.62 173 MET A N 1
ATOM 1413 C CA . MET A 1 173 ? 27.552 4.552 -18.576 1.00 83.62 173 MET A CA 1
ATOM 1414 C C . MET A 1 173 ? 28.639 3.806 -17.793 1.00 83.62 173 MET A C 1
ATOM 1416 O O . MET A 1 173 ? 28.836 4.134 -16.626 1.00 83.62 173 MET A O 1
ATOM 1420 N N . ASP A 1 174 ? 29.331 2.852 -18.433 1.00 78.62 174 ASP A N 1
ATOM 1421 C CA . ASP A 1 174 ? 30.458 2.087 -17.883 1.00 78.62 174 ASP A CA 1
ATOM 1422 C C . ASP A 1 174 ? 30.176 1.554 -16.469 1.00 78.62 174 ASP A C 1
ATOM 1424 O O . ASP A 1 174 ? 30.970 1.666 -15.535 1.00 78.62 174 ASP A O 1
ATOM 1428 N N . TYR A 1 175 ? 28.964 1.029 -16.278 1.00 72.19 175 TYR A N 1
ATOM 1429 C CA . TYR A 1 175 ? 28.564 0.504 -14.985 1.00 72.19 175 TYR A CA 1
ATOM 1430 C C . TYR A 1 175 ? 29.218 -0.851 -14.740 1.00 72.19 175 TYR A C 1
ATOM 1432 O O . TYR A 1 175 ? 28.932 -1.827 -15.435 1.00 72.19 175 TYR A O 1
ATOM 1440 N N . GLU A 1 176 ? 30.012 -0.950 -13.674 1.00 66.06 176 GLU A N 1
ATOM 1441 C CA . GLU A 1 176 ? 30.350 -2.254 -13.120 1.00 66.06 176 GLU A CA 1
ATOM 1442 C C . GLU A 1 176 ? 29.065 -2.937 -12.653 1.00 66.06 176 GLU A C 1
ATOM 1444 O O . GLU A 1 176 ? 28.313 -2.415 -11.821 1.00 66.06 176 GLU A O 1
ATOM 1449 N N . PHE A 1 177 ? 28.799 -4.120 -13.207 1.00 60.09 177 PHE A N 1
ATOM 1450 C CA . PHE A 1 177 ? 27.646 -4.915 -12.823 1.00 60.09 177 PHE A CA 1
ATOM 1451 C C . PHE A 1 177 ? 27.805 -5.353 -11.364 1.00 60.09 177 PHE A C 1
ATOM 1453 O O . PHE A 1 177 ? 28.486 -6.327 -11.043 1.00 60.09 177 PHE A O 1
ATOM 1460 N N . THR A 1 178 ? 27.180 -4.611 -10.459 1.00 55.97 178 THR A N 1
ATOM 1461 C CA . THR A 1 178 ? 27.094 -4.985 -9.052 1.00 55.97 178 THR A CA 1
ATOM 1462 C C . THR A 1 178 ? 25.955 -5.988 -8.887 1.00 55.97 178 THR A C 1
ATOM 1464 O O . THR A 1 178 ? 24.932 -5.907 -9.565 1.00 55.97 178 THR A O 1
ATOM 1467 N N . ASN A 1 179 ? 26.170 -7.003 -8.044 1.00 52.88 179 ASN A N 1
ATOM 1468 C CA . ASN A 1 179 ? 25.261 -8.138 -7.863 1.00 52.88 179 ASN A CA 1
ATOM 1469 C C . ASN A 1 179 ? 23.773 -7.743 -7.889 1.00 52.88 179 ASN A C 1
ATOM 1471 O O . ASN A 1 179 ? 23.321 -6.896 -7.122 1.00 52.88 179 ASN A O 1
ATOM 1475 N N . HIS A 1 180 ? 23.015 -8.421 -8.750 1.00 49.44 180 HIS A N 1
ATOM 1476 C CA . HIS A 1 180 ? 21.597 -8.177 -8.984 1.00 49.44 180 HIS A CA 1
ATOM 1477 C C . HIS A 1 180 ? 20.763 -8.312 -7.695 1.00 49.44 180 H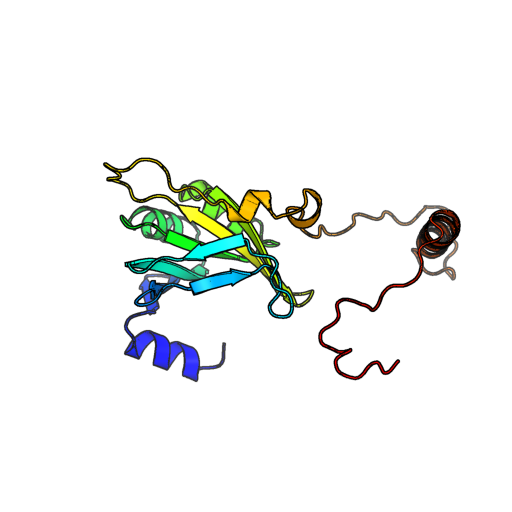IS A C 1
ATOM 1479 O O . HIS A 1 180 ? 20.857 -9.324 -6.997 1.00 49.44 180 HIS A O 1
ATOM 1485 N N . TYR A 1 181 ? 19.890 -7.328 -7.432 1.00 51.62 181 TYR A N 1
ATOM 1486 C CA . TYR A 1 181 ? 18.925 -7.305 -6.322 1.00 51.62 181 TYR A CA 1
ATOM 1487 C C . TYR A 1 181 ? 17.754 -8.305 -6.466 1.00 51.62 181 TYR A C 1
ATOM 1489 O O . TYR A 1 181 ? 16.579 -7.960 -6.343 1.00 51.62 181 TYR A O 1
ATOM 1497 N N . SER A 1 182 ? 18.065 -9.553 -6.798 1.00 49.66 182 SER A N 1
ATOM 1498 C CA . SER A 1 182 ? 17.105 -10.615 -7.077 1.00 49.66 182 SER A CA 1
ATOM 1499 C C . SER A 1 182 ? 17.120 -11.650 -5.952 1.00 49.66 182 SER A C 1
ATOM 1501 O O . SER A 1 182 ? 18.162 -12.216 -5.626 1.00 49.66 182 SER A O 1
ATOM 1503 N N . ASN A 1 183 ? 15.942 -11.969 -5.405 1.00 47.53 183 ASN A N 1
ATOM 1504 C CA . ASN A 1 183 ? 15.741 -13.070 -4.449 1.00 47.53 183 ASN A CA 1
ATOM 1505 C C . ASN A 1 183 ? 16.197 -14.444 -4.974 1.00 47.53 183 ASN A C 1
ATOM 1507 O O . ASN A 1 183 ? 16.332 -15.379 -4.187 1.00 47.53 183 ASN A O 1
ATOM 1511 N N . TYR A 1 184 ? 16.422 -14.577 -6.284 1.00 48.56 184 TYR A N 1
ATOM 1512 C CA . TYR A 1 184 ? 16.917 -15.805 -6.903 1.00 48.56 184 TYR A CA 1
ATOM 1513 C C . TYR A 1 184 ? 18.432 -15.978 -6.765 1.00 48.56 184 TYR A C 1
ATOM 1515 O O . TYR A 1 184 ? 18.938 -17.058 -7.037 1.00 48.56 184 TYR A O 1
ATOM 1523 N N . ASN A 1 185 ? 19.160 -14.955 -6.308 1.00 49.12 185 ASN A N 1
ATOM 1524 C CA . ASN A 1 185 ? 20.621 -14.955 -6.313 1.00 49.12 185 ASN A CA 1
ATOM 1525 C C . ASN A 1 185 ? 21.238 -15.243 -4.936 1.00 49.12 185 ASN A C 1
ATOM 1527 O O . ASN A 1 185 ? 22.305 -14.729 -4.596 1.00 49.12 185 ASN A O 1
ATOM 1531 N N . LYS A 1 186 ? 20.554 -16.049 -4.116 1.00 49.25 186 LYS A N 1
ATOM 1532 C CA . LYS A 1 186 ? 21.005 -16.351 -2.750 1.00 49.25 186 LYS A CA 1
ATOM 1533 C C . LYS A 1 186 ? 22.366 -17.067 -2.719 1.00 49.25 186 LYS A C 1
ATOM 1535 O O . LYS A 1 186 ? 23.086 -16.907 -1.741 1.00 49.25 186 LYS A O 1
ATOM 1540 N N . ASP A 1 187 ? 22.742 -17.730 -3.818 1.00 51.62 187 ASP A N 1
ATOM 1541 C CA . ASP A 1 187 ? 23.968 -18.533 -3.939 1.00 51.62 187 ASP A CA 1
ATOM 1542 C C . ASP A 1 187 ? 24.898 -18.121 -5.104 1.00 51.62 187 ASP A C 1
ATOM 1544 O O . ASP A 1 187 ? 25.722 -18.922 -5.540 1.00 51.62 187 ASP A O 1
ATOM 1548 N N . LYS A 1 188 ? 24.815 -16.880 -5.614 1.00 44.88 188 LYS A N 1
ATOM 1549 C CA . LYS A 1 188 ? 25.718 -16.358 -6.673 1.00 44.88 188 LYS A CA 1
ATOM 1550 C C . LYS A 1 188 ? 25.836 -17.250 -7.930 1.00 44.88 188 LYS A C 1
ATOM 1552 O O . LYS A 1 188 ? 26.919 -17.351 -8.506 1.00 44.88 188 LYS A O 1
ATOM 1557 N N . SER A 1 189 ? 24.761 -17.908 -8.360 1.00 39.94 189 SER A N 1
ATOM 1558 C CA . SER A 1 189 ? 24.760 -18.726 -9.583 1.00 39.94 189 SER A CA 1
ATOM 1559 C C . SER A 1 189 ? 23.846 -18.128 -10.654 1.00 39.94 189 SER A C 1
ATOM 1561 O O . SER A 1 189 ? 22.625 -18.121 -10.530 1.00 39.94 189 SER A O 1
ATOM 1563 N N . TRP A 1 190 ? 24.496 -17.583 -11.680 1.00 40.22 190 TRP A N 1
ATOM 1564 C CA . TRP A 1 190 ? 24.093 -17.579 -13.088 1.00 40.22 190 TRP A CA 1
ATOM 1565 C C . TRP A 1 190 ? 23.977 -18.986 -13.682 1.00 40.22 190 TRP A C 1
ATOM 1567 O O . TRP A 1 190 ? 24.863 -19.823 -13.390 1.00 40.22 190 TRP A O 1
#

Foldseek 3Di:
DPPVVVVVQVVVVQWDDDVFKIWRKDQDQAKDFDAQEPLDRLTLAIDHHREMETADMGGPDLPVVLVVLLPDQAKYKYKDQPQDPVRVVSCVSSPWAWRAWHDHDPRGIITITIDHGPDDPPDDDDGVSSVVDDPVRRDDDDPDPDDQDPPDPDPPDSCVVVVVVVVVVCVVVPDDDDDDPDPVCPPPDD

Secondary structure (DSSP, 8-state):
--HHHHHHHHHTT-EEEETTEEEEEEE-SS-EEEESBSSS--EEEEEPTT-EEEEEEEESSHHHHHHHHHT--S-EEEEEETT-HHHHHHHHHTTPEEEEEEEEETTEEEEEEEE--TT-TT-PPP-GGGGTS-TGGGPPP----PPPPTT--TTS-TTHHHHHHHHHHHHHHT--------TT-TT---

pLDDT: mean 81.1, std 15.24, range [39.94, 97.81]

Radius of gyration: 20.89 Å; chains: 1; bounding box: 54×38×62 Å

Organism: NCBI:txid408172

Sequence (190 aa):
MKKNHIAAAIDDDTYLCGHEWAIKSRILKVKTKINMYSAYDIPIATVEKGDRVVDRIAFNQPEAIVEKLKSYNEDTFLFINEEHNIDRMIADWSGYKKLGIKINTFGDIQGVYFKDRVDGAFGEREFPEQKMMLPEEKLVLRKANFHPVPWVDGESLRFGWMCEAIKERLEIMDYEFTNHYSNYNKDKSW